Protein 7MKR (pdb70)

Nearest PDB structures (foldseek):
  7mkr-assembly1_AAA  TM=1.004E+00  e=4.309E-50  Acidothermus cellulolyticus
  7mks-assembly1_AAA  TM=1.004E+00  e=1.336E-49  Acidothermus cellulolyticus
  3wx5-assembly2_B  TM=9.689E-01  e=1.652E-26  uncultured bacterium
  1h0b-assembly2_B  TM=9.583E-01  e=7.075E-26  Rhodothermus marinus
  3b7m-assembly1_A  TM=9.266E-01  e=1.298E-24  Rhodothermus marinus

Secondary structure (P-SEA, 3-state):
cbbbbbcccccbbbbbbcccccbbbbccccccccbbbbbbccccccccccbbbbbcccccccccccccccccccccccccccccccccccccccccccccccccbbbbbbbbbbbbccccccccccccbbbbbbccccccccccccccccccccccbbbbbbbbccccbbbbbbbccccccccccccaaaaaaaaaaaccccccccccbbbbbbbcccccccccccbbbbbbbbbbbbcc

Solvent-accessible surface area: 9868 Å² total; per-residue (Å²): 122,88,56,87,25,41,33,71,7,69,142,108,63,9,47,21,53,2,56,60,18,29,8,48,0,0,0,16,1,114,69,22,80,44,103,0,9,0,42,2,45,34,66,75,3,28,4,56,0,40,57,5,127,7,107,45,57,45,58,69,56,10,17,0,8,0,0,1,0,1,1,30,20,100,45,50,42,7,99,104,109,31,32,15,63,18,50,13,64,114,7,45,45,0,51,1,30,2,35,9,61,39,48,109,72,18,0,4,0,0,0,0,10,0,13,0,4,66,69,58,102,40,125,19,66,3,73,13,2,16,0,7,0,5,0,48,38,90,36,67,13,113,10,88,38,71,76,79,17,102,44,34,108,10,28,70,61,57,0,25,0,36,40,18,116,55,129,59,32,88,9,0,0,0,25,18,59,118,36,40,69,56,11,76,105,2,58,0,89,31,0,3,65,25,0,31,93,79,47,5,13,91,51,57,10,60,0,6,0,0,0,0,0,0,25,0,14,59,16,2,97,25,0,2,3,76,60,15,55,5,58,12,57,70,79,113,115,153,175,193

Foldseek 3Di:
DKDKDFPFDQPDKDWAAACQQQKIWIFFQNAGRFTWMKIADRDFRKIFRADDFAADDQDDAFRGWTKMKAFDDLRPHGDPQRQDFDQLVQWPFKWKKWAKWDDPDAWKFWKKWWAWALDRDHNHDHQEETEIETLATDDPHDDPAAFDAAQDDWQHFTFTWGWHDDPRYIYIYTYGVPHDRIDGGRTVSRVQVVCVVVVRGDSRITTGMMMTGMRGRGGRRGIIIDHMDMHTDGDDDDDD

Radius of gyration: 16.73 Å; Cα contacts (8 Å, |Δi|>4): 758; chains: 1; bounding box: 52×41×33 Å

B-factor: mean 14.88, std 14.04, range [3.06, 96.76]

Structure (mmCIF, N/CA/C/O backbone):
data_7MKR
#
_entry.id   7MKR
#
_cell.length_a   66.182
_cell.length_b   66.182
_cell.length_c   127.893
_cell.angle_alpha   90.000
_cell.angle_beta   90.000
_cell.angle_gamma   120.000
#
_symmetry.space_group_name_H-M   'P 31 2 1'
#
loop_
_entity.id
_entity.type
_entity.pdbx_description
1 polymer 'Glycoside hydrolase, family 6'
2 non-polymer 'SODIUM ION'
3 non-polymer 'ZINC ION'
4 non-polymer 'ACETATE ION'
5 non-polymer GLYCEROL
6 non-polymer 'CHLORIDE ION'
7 non-polymer 1,2-ETHANEDIOL
8 water water
#
loop_
_atom_site.group_PDB
_atom_site.id
_atom_site.type_symbol
_atom_site.label_atom_id
_atom_site.label_alt_id
_atom_site.label_comp_id
_atom_site.label_asym_id
_atom_site.label_entity_id
_atom_site.label_seq_id
_atom_site.pdbx_PDB_ins_code
_atom_site.Cartn_x
_atom_site.Cartn_y
_atom_site.Cartn_z
_atom_site.occupancy
_atom_site.B_iso_or_equiv
_atom_site.auth_seq_id
_atom_site.auth_comp_id
_atom_site.auth_asym_id
_atom_site.auth_atom_id
_atom_site.pdbx_PDB_model_num
ATOM 1 N N . THR A 1 2 ? -43.390 9.961 -8.777 0.860 45.923 2 THR AAA N 1
ATOM 2 C CA . THR A 1 2 ? -42.922 8.571 -8.631 0.860 26.480 2 THR AAA CA 1
ATOM 3 C C . THR A 1 2 ? -41.396 8.525 -8.664 0.860 17.362 2 THR AAA C 1
ATOM 4 O O . THR A 1 2 ? -40.849 7.455 -8.690 0.860 14.848 2 THR AAA O 1
ATOM 8 N N . THR A 1 3 ? -40.705 9.646 -8.699 0.970 17.213 3 THR AAA N 1
ATOM 9 C CA . THR A 1 3 ? -39.225 9.676 -8.677 0.970 13.585 3 THR AAA CA 1
ATOM 10 C C . THR A 1 3 ? -38.769 10.182 -7.308 0.970 12.814 3 THR AAA C 1
ATOM 11 O O . THR A 1 3 ? -39.273 11.192 -6.804 0.970 21.004 3 THR AAA O 1
ATOM 15 N N . VAL A 1 4 ? -37.921 9.431 -6.682 1.000 12.376 4 VAL AAA N 1
ATOM 16 C CA . VAL A 1 4 ? -37.401 9.802 -5.350 1.000 15.620 4 VAL AAA CA 1
ATOM 17 C C . VAL A 1 4 ? -35.868 9.833 -5.377 1.000 10.603 4 VAL AAA C 1
ATOM 18 O O . VAL A 1 4 ? -35.234 9.100 -6.122 1.000 9.373 4 VAL AAA O 1
ATOM 22 N N . THR A 1 5 ? -35.302 10.685 -4.526 0.990 10.590 5 THR AAA N 1
ATOM 23 C CA . THR A 1 5 ? -33.836 10.816 -4.443 0.990 9.310 5 THR AAA CA 1
ATOM 24 C C . THR A 1 5 ? -33.438 10.532 -3.015 0.990 10.662 5 THR AAA C 1
ATOM 25 O O . THR A 1 5 ? -34.050 11.086 -2.125 0.990 18.119 5 THR AAA O 1
ATOM 29 N N . ASP A 1 6 ? -32.574 9.566 -2.839 1.000 7.263 6 ASP AAA N 1
ATOM 30 C CA . ASP A 1 6 ? -32.058 9.082 -1.521 1.000 7.144 6 ASP AAA CA 1
ATOM 31 C C . ASP A 1 6 ? -30.530 9.153 -1.453 1.000 6.733 6 ASP AAA C 1
ATOM 32 O O . ASP A 1 6 ? -29.832 8.513 -2.240 1.000 5.620 6 ASP AAA O 1
ATOM 37 N N . CYS A 1 7 ? -30.038 9.951 -0.516 1.000 6.004 7 CYS AAA N 1
ATOM 38 C CA A CYS A 1 7 ? -28.606 10.208 -0.291 0.550 6.040 7 CYS AAA CA 1
ATOM 39 C CA B CYS A 1 7 ? -28.584 10.127 -0.316 0.450 6.495 7 CYS AAA CA 1
ATOM 40 C C . CYS A 1 7 ? -28.166 9.653 1.082 0.940 6.545 7 CYS AAA C 1
ATOM 41 O O . CYS A 1 7 ? -27.073 10.000 1.518 0.990 7.147 7 CYS AAA O 1
ATOM 46 N N . THR A 1 8 ? -28.967 8.801 1.693 1.000 7.115 8 THR AAA N 1
ATOM 47 C CA . THR A 1 8 ? -28.710 8.291 3.073 1.000 6.951 8 THR AAA CA 1
ATOM 48 C C . THR A 1 8 ? -27.210 7.997 3.237 1.000 7.477 8 THR AAA C 1
ATOM 49 O O . THR A 1 8 ? -26.657 7.092 2.600 1.000 8.988 8 THR AAA O 1
ATOM 53 N N . PRO A 1 9 ? -26.472 8.725 4.102 1.000 7.501 9 PRO AAA N 1
ATOM 54 C CA . PRO A 1 9 ? -25.073 8.454 4.260 1.000 7.755 9 PRO AAA CA 1
ATOM 55 C C . PRO A 1 9 ? -24.777 7.197 5.064 1.000 7.227 9 PRO AAA C 1
ATOM 56 O O . PRO A 1 9 ? -25.400 6.925 6.088 1.000 8.106 9 PRO AAA O 1
ATOM 60 N N . GLY A 1 10 ? -23.825 6.445 4.567 1.000 6.349 10 GLY AAA N 1
ATOM 61 C CA . GLY A 1 10 ? -23.159 5.347 5.307 1.000 7.853 10 GLY AAA CA 1
ATOM 62 C C . GLY A 1 10 ? -22.196 5.897 6.347 1.000 8.869 10 GLY AAA C 1
ATOM 63 O O . GLY A 1 10 ? -22.075 7.127 6.529 1.000 10.225 10 GLY AAA O 1
ATOM 64 N N . PRO A 1 11 ? -21.455 5.015 7.043 0.990 9.342 11 PRO AAA N 1
ATOM 65 C CA . PRO A 1 11 ? -21.468 3.580 6.801 0.990 9.632 11 PRO AAA CA 1
ATOM 66 C C . PRO A 1 11 ? -22.535 2.738 7.557 0.990 11.323 11 PRO AAA C 1
ATOM 67 O O . PRO A 1 11 ? -22.599 1.528 7.314 0.990 16.708 11 PRO AAA O 1
ATOM 71 N N . ASN A 1 12 ? -23.358 3.366 8.394 0.840 9.633 12 ASN AAA N 1
ATOM 72 C CA . ASN A 1 12 ? -24.218 2.641 9.335 0.840 14.195 12 ASN AAA CA 1
ATOM 73 C C . ASN A 1 12 ? -25.715 2.736 9.025 0.840 17.904 12 ASN AAA C 1
ATOM 74 O O . ASN A 1 12 ? -26.517 2.274 9.870 0.840 23.334 12 ASN AAA O 1
ATOM 79 N N . GLN A 1 13 ? -26.115 3.521 8.076 1.000 11.772 13 GLN AAA N 1
ATOM 80 C CA A GLN A 1 13 ? -27.519 3.776 7.701 0.570 11.796 13 GLN AAA CA 1
ATOM 81 C CA B GLN A 1 13 ? -27.530 3.688 7.729 0.430 11.646 13 GLN AAA CA 1
ATOM 82 C C . GLN A 1 13 ? -27.689 3.223 6.275 0.910 10.661 13 GLN AAA C 1
ATOM 83 O O . GLN A 1 13 ? -26.784 3.404 5.456 1.000 9.187 13 GLN AAA O 1
ATOM 94 N N . ASN A 1 14 ? -28.841 2.668 6.015 1.000 9.999 14 ASN AAA N 1
ATOM 95 C CA . ASN A 1 14 ? -29.244 2.148 4.693 1.000 8.499 14 ASN AAA CA 1
ATOM 96 C C . ASN A 1 14 ? -30.563 2.790 4.386 1.000 10.726 14 ASN AAA C 1
ATOM 97 O O . ASN A 1 14 ? -31.512 2.569 5.095 1.000 14.306 14 ASN AAA O 1
ATOM 102 N N . GLY A 1 15 ? -30.640 3.437 3.235 0.990 6.808 15 GLY AAA N 1
ATOM 103 C CA . GLY A 1 15 ? -31.879 4.013 2.732 0.990 6.558 15 GLY AAA CA 1
ATOM 104 C C . GLY A 1 15 ? -32.506 3.061 1.722 0.990 7.109 15 GLY AAA C 1
ATOM 105 O O . GLY A 1 15 ? -31.824 2.689 0.726 0.990 6.847 15 GLY AAA O 1
ATOM 106 N N . VAL A 1 16 ? -33.749 2.631 1.984 1.000 7.124 16 VAL AAA N 1
ATOM 107 C CA . VAL A 1 16 ? -34.362 1.533 1.210 1.000 6.116 16 VAL AAA CA 1
ATOM 108 C C . VAL A 1 16 ? -35.690 2.008 0.652 1.000 7.574 16 VAL AAA C 1
ATOM 109 O O . VAL A 1 16 ? -36.537 2.496 1.434 1.000 8.405 16 VAL AAA O 1
ATOM 113 N N . THR A 1 17 ? -35.837 1.891 -0.670 1.000 6.601 17 THR AAA N 1
ATOM 114 C CA . THR A 1 17 ? -37.016 2.410 -1.373 1.000 6.240 17 THR AAA CA 1
ATOM 115 C C . THR A 1 17 ? -37.762 1.274 -2.031 1.000 5.852 17 THR AAA C 1
ATOM 116 O O . THR A 1 17 ? -37.173 0.545 -2.816 1.000 5.843 17 THR AAA O 1
ATOM 120 N N . SER A 1 18 ? -39.029 1.078 -1.689 1.000 5.979 18 SER AAA N 1
ATOM 121 C CA A SER A 1 18 ? -39.890 0.097 -2.364 0.500 7.036 18 SER AAA CA 1
ATOM 122 C CA B SER A 1 18 ? -39.852 0.065 -2.381 0.500 6.828 18 SER AAA CA 1
ATOM 123 C C . SER A 1 18 ? -40.214 0.531 -3.796 1.000 6.489 18 SER AAA C 1
ATOM 124 O O . SER A 1 18 ? -40.565 1.716 -3.992 0.980 6.653 18 SER AAA O 1
ATOM 129 N N . VAL A 1 19 ? -40.142 -0.374 -4.732 1.000 6.124 19 VAL AAA N 1
ATOM 130 C CA . VAL A 1 19 ? -40.501 -0.063 -6.140 1.000 6.874 19 VAL AAA CA 1
ATOM 131 C C . VAL A 1 19 ? -41.378 -1.181 -6.686 1.000 6.478 19 VAL AAA C 1
ATOM 132 O O . VAL A 1 19 ? -41.399 -2.313 -6.139 1.000 6.298 19 VAL AAA O 1
ATOM 136 N N . GLN A 1 20 ? -42.166 -0.873 -7.708 1.000 6.930 20 GLN AAA N 1
ATOM 137 C CA . GLN A 1 20 ? -42.977 -1.897 -8.408 1.000 6.570 20 GLN AAA CA 1
ATOM 138 C C . GLN A 1 20 ? -43.811 -2.708 -7.403 1.000 8.130 20 GLN AAA C 1
ATOM 139 O O . GLN A 1 20 ? -43.825 -3.928 -7.459 1.000 8.240 20 GLN AAA O 1
ATOM 145 N N . GLY A 1 21 ? -44.580 -2.015 -6.553 1.000 7.464 21 GLY AAA N 1
ATOM 146 C CA . GLY A 1 21 ? -45.516 -2.658 -5.617 1.000 8.235 21 GLY AAA CA 1
ATOM 147 C C . GLY A 1 21 ? -44.799 -3.502 -4.590 1.000 7.588 21 GLY AAA C 1
ATOM 148 O O . GLY A 1 21 ? -45.383 -4.422 -4.054 1.000 10.057 21 GLY AAA O 1
ATOM 149 N N . ASP A 1 22 ? -43.544 -3.185 -4.328 1.000 6.414 22 ASP AAA N 1
ATOM 150 C CA . ASP A 1 22 ? -42.698 -3.893 -3.354 1.000 6.026 22 ASP AAA CA 1
ATOM 151 C C . ASP A 1 22 ? -42.341 -5.303 -3.856 1.000 5.948 22 ASP AAA C 1
ATOM 152 O O . ASP A 1 22 ? -41.959 -6.160 -3.008 1.000 7.234 22 ASP AAA O 1
ATOM 157 N N . GLU A 1 23 ? -42.246 -5.474 -5.181 1.000 5.873 23 GLU AAA N 1
ATOM 158 C CA . GLU A 1 23 ? -41.625 -6.665 -5.734 1.000 5.270 23 GLU AAA CA 1
ATOM 159 C C . GLU A 1 23 ? -40.102 -6.537 -5.623 1.000 5.121 23 GLU AAA C 1
ATOM 160 O O . GLU A 1 23 ? -39.387 -7.545 -5.597 1.000 6.183 23 GLU AAA O 1
ATOM 166 N N . TYR A 1 24 ? -39.627 -5.313 -5.690 1.000 5.592 24 TYR AAA N 1
ATOM 167 C CA . TYR A 1 24 ? -38.186 -5.001 -5.575 1.000 6.022 24 TYR AAA CA 1
ATOM 168 C C . TYR A 1 24 ? -37.984 -3.849 -4.591 1.000 5.039 24 TYR AAA C 1
ATOM 169 O O . TYR A 1 24 ? -38.855 -3.035 -4.387 1.000 6.113 24 TYR AAA O 1
ATOM 178 N N . ARG A 1 25 ? -36.774 -3.787 -4.023 1.000 4.981 25 ARG AAA N 1
ATOM 179 C CA . ARG A 1 25 ? -36.324 -2.650 -3.217 1.000 4.942 25 ARG AAA CA 1
ATOM 180 C C . ARG A 1 25 ? -34.968 -2.162 -3.722 1.000 4.601 25 ARG AAA C 1
ATOM 181 O O . ARG A 1 25 ? -34.145 -2.979 -4.124 1.000 4.625 25 ARG AAA O 1
ATOM 189 N N . VAL A 1 26 ? -34.785 -0.868 -3.700 1.000 4.399 26 VAL AAA N 1
ATOM 190 C CA . VAL A 1 26 ? -33.520 -0.203 -4.027 1.000 4.051 26 VAL AAA CA 1
ATOM 191 C C . VAL A 1 26 ? -32.902 0.357 -2.748 1.000 4.064 26 VAL AAA C 1
ATOM 192 O O . VAL A 1 26 ? -33.578 1.101 -2.046 1.000 5.518 26 VAL AAA O 1
ATOM 196 N N . GLN A 1 27 ? -31.661 0.008 -2.545 0.990 5.237 27 GLN AAA N 1
ATOM 197 C CA . GLN A 1 27 ? -30.943 0.395 -1.326 0.990 5.389 27 GLN AAA CA 1
ATOM 198 C C . GLN A 1 27 ? -29.682 1.193 -1.640 0.990 4.732 27 GLN AAA C 1
ATOM 199 O O . GLN A 1 27 ? -28.905 0.849 -2.536 0.990 5.145 27 GLN AAA O 1
ATOM 205 N N . THR A 1 28 ? -29.437 2.219 -0.834 1.000 4.693 28 THR AAA N 1
ATOM 206 C CA . THR A 1 28 ? -28.211 3.023 -0.956 1.000 4.982 28 THR AAA CA 1
ATOM 207 C C . THR A 1 28 ? -27.010 2.155 -0.548 1.000 4.576 28 THR AAA C 1
ATOM 208 O O . THR A 1 28 ? -25.959 2.209 -1.210 1.000 4.182 28 THR AAA O 1
ATOM 212 N N . ASN A 1 29 ? -27.138 1.460 0.584 1.000 4.787 29 ASN AAA N 1
ATOM 213 C CA . ASN A 1 29 ? -26.184 0.434 1.014 1.000 5.152 29 ASN AAA CA 1
ATOM 214 C C . ASN A 1 29 ? -24.761 0.947 0.917 1.000 5.657 29 ASN AAA C 1
ATOM 215 O O . ASN A 1 29 ? -23.897 0.210 0.470 1.000 5.603 29 ASN AAA O 1
ATOM 220 N N . GLU A 1 30 ? -24.540 2.136 1.439 0.990 5.915 30 GLU AAA N 1
ATOM 221 C CA . GLU A 1 30 ? -23.196 2.738 1.428 0.990 5.879 30 GLU AAA CA 1
ATOM 222 C C . GLU A 1 30 ? -22.433 2.174 2.627 0.990 6.309 30 GLU AAA C 1
ATOM 223 O O . GLU A 1 30 ? -22.176 2.915 3.599 0.990 8.426 30 GLU AAA O 1
ATOM 229 N N . TRP A 1 31 ? -22.054 0.929 2.561 1.000 6.881 31 TRP AAA N 1
ATOM 230 C CA . TRP A 1 31 ? -21.744 0.191 3.824 1.000 7.618 31 TRP AAA CA 1
ATOM 231 C C . TRP A 1 31 ? -20.313 0.485 4.312 1.000 6.880 31 TRP AAA C 1
ATOM 232 O O . TRP A 1 31 ? -19.990 0.075 5.442 1.000 9.857 31 TRP AAA O 1
ATOM 243 N N . ASN A 1 32 ? -19.488 1.156 3.501 1.000 5.394 32 ASN AAA N 1
ATOM 244 C CA . ASN A 1 32 ? -18.076 1.342 3.845 1.000 5.932 32 ASN AAA CA 1
ATOM 245 C C . ASN A 1 32 ? -17.644 2.746 3.544 1.000 6.419 32 ASN AAA C 1
ATOM 246 O O . ASN A 1 32 ? -16.443 2.954 3.302 1.000 7.833 32 ASN AAA O 1
ATOM 251 N N . SER A 1 33 ? -18.534 3.713 3.647 1.000 6.853 33 SER AAA N 1
ATOM 252 C CA . SER A 1 33 ? -18.141 5.112 3.409 1.000 7.918 33 SER AAA CA 1
ATOM 253 C C . SER A 1 33 ? -19.204 6.076 3.927 1.000 6.527 33 SER AAA C 1
ATOM 254 O O . SER A 1 33 ? -20.367 5.683 3.960 1.000 7.191 33 SER AAA O 1
ATOM 257 N N . SER A 1 34 ? -18.805 7.325 4.226 1.000 6.348 34 SER AAA N 1
ATOM 258 C CA . SER A 1 34 ? -19.758 8.423 4.476 1.000 7.030 34 SER AAA CA 1
ATOM 259 C C . SER A 1 34 ? -19.678 9.438 3.348 1.000 6.125 34 SER AAA C 1
ATOM 260 O O . SER A 1 34 ? -20.275 10.513 3.480 1.000 7.249 34 SER AAA O 1
ATOM 263 N N . ALA A 1 35 ? -18.940 9.159 2.278 1.000 5.840 35 ALA AAA N 1
ATOM 264 C CA . ALA A 1 35 ? -18.837 10.125 1.151 1.000 5.795 3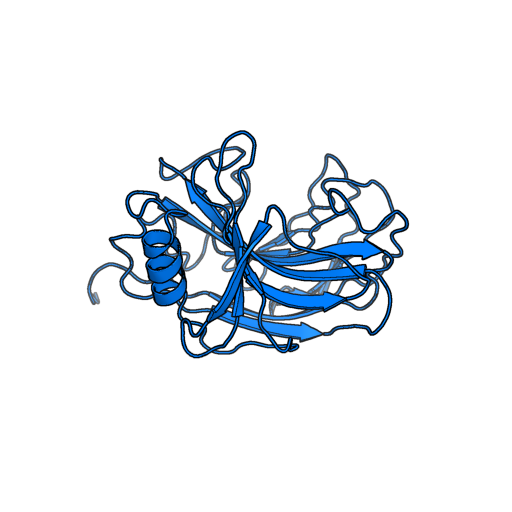5 ALA AAA CA 1
ATOM 265 C C . ALA A 1 35 ? -20.188 10.274 0.450 1.000 5.185 35 ALA AAA C 1
ATOM 266 O O . ALA A 1 35 ? -21.009 9.386 0.520 1.000 7.518 35 ALA AAA O 1
ATOM 268 N N . GLN A 1 36 ? -20.440 11.426 -0.142 1.000 5.316 36 GLN AAA N 1
ATOM 269 C CA . GLN A 1 36 ? -21.752 11.693 -0.712 1.000 5.558 36 GLN AAA CA 1
ATOM 270 C C . GLN A 1 36 ? -22.035 10.675 -1.834 1.000 6.299 36 GLN AAA C 1
ATOM 271 O O . GLN A 1 36 ? -21.230 10.445 -2.747 1.000 7.520 36 GLN AAA O 1
ATOM 277 N N . GLN A 1 37 ? -23.204 10.084 -1.709 1.000 5.317 37 GLN AAA N 1
ATOM 278 C CA . GLN A 1 37 ? -23.800 9.184 -2.676 1.000 5.324 37 GLN AAA CA 1
ATOM 279 C C . GLN A 1 37 ? -25.286 9.414 -2.716 1.000 5.596 37 GLN AAA C 1
ATOM 280 O O . GLN A 1 37 ? -25.967 9.285 -1.691 1.000 6.674 37 GLN AAA O 1
ATOM 286 N N A CYS A 1 38 ? -25.812 9.767 -3.916 0.760 4.366 38 CYS AAA N 1
ATOM 287 N N B CYS A 1 38 ? -25.823 9.637 -3.915 0.240 5.488 38 CYS AAA N 1
ATOM 288 C CA A CYS A 1 38 ? -27.263 9.914 -4.070 0.760 4.409 38 CYS AAA CA 1
ATOM 289 C CA B CYS A 1 38 ? -27.238 10.012 -4.090 0.240 5.839 38 CYS AAA CA 1
ATOM 290 C C A CYS A 1 38 ? -27.761 8.996 -5.183 0.760 5.430 38 CYS AAA C 1
ATOM 291 C C B CYS A 1 38 ? -27.842 9.168 -5.216 0.240 5.475 38 CYS AAA C 1
ATOM 292 O O A CYS A 1 38 ? -27.073 8.831 -6.216 0.760 5.641 38 CYS AAA O 1
ATOM 293 O O B CYS A 1 38 ? -27.288 9.239 -6.329 0.240 6.272 38 CYS AAA O 1
ATOM 298 N N . LEU A 1 39 ? -28.866 8.361 -4.919 1.000 5.203 39 LEU AAA N 1
ATOM 299 C CA . LEU A 1 39 ? -29.595 7.573 -5.944 1.000 6.112 39 LEU AAA CA 1
ATOM 300 C C . LEU A 1 39 ? -30.858 8.332 -6.327 1.000 5.391 39 LEU AAA C 1
ATOM 301 O O . LEU A 1 39 ? -31.579 8.895 -5.447 1.000 6.987 39 LEU AAA O 1
ATOM 306 N N . THR A 1 40 ? -31.202 8.269 -7.600 1.000 5.333 40 THR AAA N 1
ATOM 307 C CA . THR A 1 40 ? -32.508 8.764 -8.083 1.000 5.621 40 THR AAA CA 1
ATOM 308 C C . THR A 1 40 ? -33.254 7.535 -8.610 1.000 5.379 40 THR AAA C 1
ATOM 309 O O . THR A 1 40 ? -32.617 6.782 -9.376 1.000 6.568 40 THR AAA O 1
ATOM 313 N N . ILE A 1 41 ? -34.458 7.310 -8.133 1.000 5.711 41 ILE AAA N 1
ATOM 314 C CA . ILE A 1 41 ? -35.157 6.007 -8.256 1.000 6.457 41 ILE AAA CA 1
ATOM 315 C C . ILE A 1 41 ? -36.548 6.293 -8.798 1.000 6.712 41 ILE AAA C 1
ATOM 316 O O . ILE A 1 41 ? -37.293 7.096 -8.238 1.000 8.305 41 ILE AAA O 1
ATOM 321 N N . ASN A 1 42 ? -36.951 5.554 -9.823 1.000 7.315 42 ASN AAA N 1
ATOM 322 C CA . ASN A 1 42 ? -38.302 5.604 -10.376 1.000 8.157 42 ASN AAA CA 1
ATOM 323 C C . ASN A 1 42 ? -39.053 4.466 -9.717 1.000 7.016 42 ASN AAA C 1
ATOM 324 O O . ASN A 1 42 ? -38.727 3.283 -9.978 1.000 7.905 42 ASN AAA O 1
ATOM 329 N N . THR A 1 43 ? -39.980 4.785 -8.832 1.000 7.528 43 THR AAA N 1
ATOM 330 C CA . THR A 1 43 ? -40.692 3.719 -8.097 1.000 8.126 43 THR AAA CA 1
ATOM 331 C C . THR A 1 43 ? -41.712 2.936 -8.941 1.000 8.224 43 THR AAA C 1
ATOM 332 O O . THR A 1 43 ? -42.149 1.866 -8.488 1.000 8.964 43 THR AAA O 1
ATOM 336 N N . ALA A 1 44 ? -42.106 3.436 -10.108 1.000 8.720 44 ALA AAA N 1
ATOM 337 C CA . ALA A 1 44 ? -43.008 2.720 -11.020 1.000 9.356 44 ALA AAA CA 1
ATOM 338 C C . ALA A 1 44 ? -42.260 1.659 -11.830 1.000 8.832 44 ALA AAA C 1
ATOM 339 O O . ALA A 1 44 ? -42.813 0.592 -12.047 1.000 11.811 44 ALA AAA O 1
ATOM 341 N N . THR A 1 45 ? -41.049 1.934 -12.276 1.000 8.489 45 THR AAA N 1
ATOM 342 C CA . THR A 1 45 ? -40.302 1.060 -13.211 1.000 10.414 45 THR AAA CA 1
ATOM 343 C C . THR A 1 45 ? -39.158 0.324 -12.508 1.000 7.167 45 THR AAA C 1
ATOM 344 O O . THR A 1 45 ? -38.620 -0.622 -13.068 1.000 9.617 45 THR AAA O 1
ATOM 348 N N . GLY A 1 46 ? -38.748 0.839 -11.356 1.000 6.464 46 GLY AAA N 1
ATOM 349 C CA . GLY A 1 46 ? -37.558 0.326 -10.689 1.000 5.557 46 GLY AAA CA 1
ATOM 350 C C . GLY A 1 46 ? -36.245 0.811 -11.253 1.000 5.539 46 GLY AAA C 1
ATOM 351 O O . GLY A 1 46 ? -35.198 0.495 -10.685 1.000 5.384 46 GLY AAA O 1
ATOM 352 N N . ALA A 1 47 ? -36.261 1.627 -12.299 1.000 6.128 47 ALA AAA N 1
ATOM 353 C CA . ALA A 1 47 ? -35.007 2.158 -12.827 1.000 5.940 47 ALA AAA CA 1
ATOM 354 C C . ALA A 1 47 ? -34.356 3.075 -11.791 1.000 6.545 47 ALA AAA C 1
ATOM 355 O O . ALA A 1 47 ? -35.096 3.786 -11.085 1.000 6.019 47 ALA AAA O 1
ATOM 357 N N . TRP A 1 48 ? -33.057 3.114 -11.752 1.000 5.143 48 TRP AAA N 1
ATOM 358 C CA . TRP A 1 48 ? -32.362 4.008 -10.799 1.000 4.878 48 TRP AAA CA 1
ATOM 359 C C . TRP A 1 48 ? -31.019 4.402 -11.345 1.000 5.143 48 TRP AAA C 1
ATOM 360 O O . TRP A 1 48 ? -30.440 3.692 -12.163 1.000 6.049 48 TRP AAA O 1
ATOM 371 N N . THR A 1 49 ? -30.498 5.460 -10.785 1.000 4.781 49 THR AAA N 1
ATOM 372 C CA A THR A 1 49 ? -29.203 6.030 -11.181 0.540 5.480 49 THR AAA CA 1
ATOM 373 C CA B THR A 1 49 ? -29.162 5.921 -11.151 0.460 5.425 49 THR AAA CA 1
ATOM 374 C C . THR A 1 49 ? -28.437 6.476 -9.943 1.000 5.247 49 THR AAA C 1
ATOM 375 O O . THR A 1 49 ? -29.099 7.052 -9.028 1.000 6.284 49 THR AAA O 1
ATOM 382 N N . VAL A 1 50 ? -27.104 6.337 -10.008 1.000 5.500 50 VAL AAA N 1
ATOM 383 C CA . VAL A 1 50 ? -26.219 7.023 -9.029 1.000 6.309 50 VAL AAA CA 1
ATOM 384 C C . VAL A 1 50 ? -26.037 8.466 -9.532 1.000 6.130 50 VAL AAA C 1
ATOM 385 O O . VAL A 1 50 ? -25.190 8.733 -10.389 1.000 8.751 50 VAL AAA O 1
ATOM 389 N N . SER A 1 51 ? -26.872 9.362 -9.056 1.000 5.989 51 SER AAA N 1
ATOM 390 C CA . SER A 1 51 ? -26.978 10.708 -9.628 1.000 7.730 51 SER AAA CA 1
ATOM 391 C C . SER A 1 51 ? -25.868 11.596 -9.089 1.000 6.981 51 SER AAA C 1
ATOM 392 O O . SER A 1 51 ? -25.469 12.526 -9.773 1.000 8.358 51 SER AAA O 1
ATOM 395 N N . THR A 1 52 ? -25.324 11.253 -7.924 1.000 6.478 52 THR AAA N 1
ATOM 396 C CA . THR A 1 52 ? -24.182 12.008 -7.347 1.000 7.002 52 THR AAA CA 1
ATOM 397 C C . THR A 1 52 ? -23.297 11.017 -6.600 1.000 6.549 52 THR AAA C 1
ATOM 398 O O . THR A 1 52 ? -23.800 10.252 -5.785 1.000 8.866 52 THR AAA O 1
ATOM 402 N N . ALA A 1 53 ? -22.038 10.991 -6.967 1.000 6.824 53 ALA AAA N 1
ATOM 403 C CA . ALA A 1 53 ? -20.959 10.171 -6.336 1.000 6.985 53 ALA AAA CA 1
ATOM 404 C C . ALA A 1 53 ? -19.624 10.548 -6.945 1.000 7.523 53 ALA AAA C 1
ATOM 405 O O . ALA A 1 53 ? -19.531 10.864 -8.138 1.000 11.711 53 ALA AAA O 1
ATOM 407 N N . ASN A 1 54 ? -18.612 10.565 -6.092 1.000 6.719 54 ASN AAA N 1
ATOM 408 C CA . ASN A 1 54 ? -17.221 10.682 -6.584 1.000 6.866 54 ASN AAA CA 1
ATOM 409 C C . ASN A 1 54 ? -16.302 10.063 -5.545 1.000 6.388 54 ASN AAA C 1
ATOM 410 O O . ASN A 1 54 ? -15.549 10.760 -4.859 1.000 7.374 54 ASN AAA O 1
ATOM 415 N N . PHE A 1 55 ? -16.369 8.772 -5.413 1.000 7.888 55 PHE AAA N 1
ATOM 416 C CA . PHE A 1 55 ? -15.547 8.050 -4.412 1.000 7.997 55 PHE AAA CA 1
ATOM 417 C C . PHE A 1 55 ? -14.076 8.200 -4.763 1.000 10.226 55 PHE AAA C 1
ATOM 418 O O . PHE A 1 55 ? -13.677 8.178 -5.961 1.000 8.917 55 PHE AAA O 1
ATOM 426 N N . SER A 1 56 ? -13.273 8.272 -3.710 0.980 9.657 56 SER AAA N 1
ATOM 427 C CA . SER A 1 56 ? -11.817 8.222 -3.894 0.980 13.346 56 SER AAA CA 1
ATOM 428 C C . SER A 1 56 ? -11.234 7.158 -2.998 0.980 15.833 56 SER AAA C 1
ATOM 429 O O . SER A 1 56 ? -11.772 6.834 -1.912 0.980 22.666 56 SER AAA O 1
ATOM 432 N N . GLY A 1 57 ? -10.142 6.608 -3.430 1.000 18.803 57 GLY AAA N 1
ATOM 433 C CA . GLY A 1 57 ? -9.459 5.606 -2.604 1.000 17.285 57 GLY AAA CA 1
ATOM 434 C C . GLY A 1 57 ? -8.782 4.634 -3.510 1.000 17.745 57 GLY AAA C 1
ATOM 435 O O . GLY A 1 57 ? -8.763 4.885 -4.723 1.000 22.280 57 GLY AAA O 1
ATOM 436 N N . GLY A 1 58 ? -8.208 3.595 -2.957 1.000 16.133 58 GLY AAA N 1
ATOM 437 C CA . GLY A 1 58 ? -7.512 2.629 -3.788 1.000 17.890 58 GLY AAA CA 1
ATOM 438 C C . GLY A 1 58 ? -8.481 1.659 -4.400 1.000 17.326 58 GLY AAA C 1
ATOM 439 O O . GLY A 1 58 ? -9.680 1.711 -4.083 1.000 19.946 58 GLY AAA O 1
ATOM 440 N N . THR A 1 59 ? -7.967 0.808 -5.280 0.980 15.442 59 THR AAA N 1
ATOM 441 C CA . THR A 1 59 ? -8.812 -0.127 -6.065 0.980 17.101 59 THR AAA CA 1
ATOM 442 C C . THR A 1 59 ? -8.719 -1.506 -5.459 0.980 17.766 59 THR AAA C 1
ATOM 443 O O . THR A 1 59 ? -9.378 -2.420 -6.016 0.980 19.221 59 THR AAA O 1
ATOM 447 N N . GLY A 1 60 ? -7.935 -1.647 -4.387 1.000 21.520 60 GLY AAA N 1
ATOM 448 C CA . GLY A 1 60 ? -7.831 -2.920 -3.668 1.000 23.132 60 GLY AAA CA 1
ATOM 449 C C . GLY A 1 60 ? -8.763 -2.939 -2.462 1.000 23.117 60 GLY AAA C 1
ATOM 450 O O . GLY A 1 60 ? -9.370 -1.885 -2.095 1.000 24.009 60 GLY AAA O 1
ATOM 451 N N . GLY A 1 61 ? -8.881 -4.104 -1.833 1.000 19.262 61 GLY AAA N 1
ATOM 452 C CA . GLY A 1 61 ? -9.615 -4.206 -0.581 1.000 16.497 61 GLY AAA CA 1
ATOM 453 C C . GLY A 1 61 ? -11.087 -4.003 -0.849 1.000 15.074 61 GLY AAA C 1
ATOM 454 O O . GLY A 1 61 ? -11.570 -4.169 -1.987 1.000 12.521 61 GLY AAA O 1
ATOM 455 N N . ALA A 1 62 ? -11.805 -3.649 0.174 1.000 13.915 62 ALA AAA N 1
ATOM 456 C CA . ALA A 1 62 ? -13.264 -3.526 0.067 1.000 10.804 62 ALA AAA CA 1
ATOM 457 C C . ALA A 1 62 ? -13.625 -2.273 -0.706 1.000 8.328 62 ALA AAA C 1
ATOM 458 O O . ALA A 1 62 ? -12.951 -1.244 -0.654 1.000 9.312 62 ALA AAA O 1
ATOM 460 N N . PRO A 1 63 ? -14.756 -2.334 -1.412 1.000 7.170 63 PRO AAA N 1
ATOM 461 C CA . PRO A 1 63 ? -15.292 -1.133 -2.046 1.000 7.131 63 PRO AAA CA 1
ATOM 462 C C . PRO A 1 63 ? -15.888 -0.222 -0.975 1.000 6.982 63 PRO AAA C 1
ATOM 463 O O . PRO A 1 63 ? -16.024 -0.589 0.223 1.000 8.663 63 PRO AAA O 1
ATOM 467 N N . ALA A 1 64 ? -16.265 0.972 -1.404 1.000 6.483 64 ALA AAA N 1
ATOM 468 C CA . ALA A 1 64 ? -16.871 1.966 -0.502 1.000 7.338 64 ALA AAA CA 1
ATOM 469 C C . ALA A 1 64 ? -18.339 1.664 -0.253 1.000 5.658 64 ALA AAA C 1
ATOM 470 O O . ALA A 1 64 ? -18.888 2.124 0.800 1.000 5.550 64 ALA AAA O 1
ATOM 472 N N . THR A 1 65 ? -19.007 1.004 -1.214 1.000 5.442 65 THR AAA N 1
ATOM 473 C CA . THR A 1 65 ? -20.477 1.073 -1.276 1.000 5.181 65 THR AAA CA 1
ATOM 474 C C . THR A 1 65 ? -20.964 -0.010 -2.226 1.000 4.912 65 THR AAA C 1
ATOM 475 O O . THR A 1 65 ? -20.162 -0.481 -3.074 1.000 5.084 65 THR AAA O 1
ATOM 479 N N . TYR A 1 66 ? -22.238 -0.377 -2.094 1.000 4.069 66 TYR AAA N 1
ATOM 480 C CA . TYR A 1 66 ? -22.905 -1.283 -3.044 1.000 3.411 66 TYR AAA CA 1
ATOM 481 C C . TYR A 1 66 ? -24.379 -0.897 -3.180 1.000 4.212 66 TYR AAA C 1
ATOM 482 O O . TYR A 1 66 ? -25.283 -1.612 -2.717 1.000 4.738 66 TYR AAA O 1
ATOM 491 N N . PRO A 1 67 ? -24.651 0.221 -3.844 1.000 3.923 67 PRO AAA N 1
ATOM 492 C CA . PRO A 1 67 ? -26.044 0.591 -4.138 1.000 4.237 67 PRO AAA CA 1
ATOM 493 C C . PRO A 1 67 ? -26.590 -0.491 -5.078 1.000 3.762 67 PRO AAA C 1
ATOM 494 O O . PRO A 1 67 ? -25.849 -0.982 -5.953 1.000 4.745 67 PRO AAA O 1
ATOM 498 N N . SER A 1 68 ? -27.858 -0.899 -4.854 0.990 4.528 68 SER AAA N 1
ATOM 499 C CA . SER A 1 68 ? -28.351 -2.138 -5.494 0.990 4.221 68 SER AAA CA 1
ATOM 500 C C . SER A 1 68 ? -29.845 -2.247 -5.413 0.990 4.187 68 SER AAA C 1
ATOM 501 O O . SER A 1 68 ? -30.486 -1.555 -4.582 0.990 4.852 68 SER AAA O 1
ATOM 504 N N . ILE A 1 69 ? -30.411 -3.011 -6.343 1.000 3.548 69 ILE AAA N 1
ATOM 505 C CA . ILE A 1 69 ? -31.814 -3.395 -6.331 1.000 3.857 69 ILE AAA CA 1
ATOM 506 C C . ILE A 1 69 ? -31.867 -4.871 -6.005 1.000 3.456 69 ILE AAA C 1
ATOM 507 O O . ILE A 1 69 ? -30.981 -5.624 -6.409 1.000 3.315 69 ILE AAA O 1
ATOM 512 N N . TYR A 1 70 ? -32.918 -5.302 -5.321 1.000 3.499 70 TYR AAA N 1
ATOM 513 C CA . TYR A 1 70 ? -33.042 -6.709 -4.970 1.000 4.225 70 TYR AAA CA 1
ATOM 514 C C . TYR A 1 70 ? -34.467 -7.177 -4.869 1.000 4.125 70 TYR AAA C 1
ATOM 515 O O . TYR A 1 70 ? -35.367 -6.388 -4.683 1.000 4.722 70 TYR AAA O 1
ATOM 524 N N . LYS A 1 71 ? -34.599 -8.504 -4.961 1.000 4.866 71 LYS AAA N 1
ATOM 525 C CA . LYS A 1 71 ? -35.772 -9.269 -4.611 1.000 4.938 71 LYS AAA CA 1
ATOM 526 C C . LYS A 1 71 ? -35.339 -10.232 -3.510 1.000 4.961 71 LYS AAA C 1
ATOM 527 O O . LYS A 1 71 ? -34.309 -10.902 -3.650 1.000 5.681 71 LYS AAA O 1
ATOM 533 N N . GLY A 1 72 ? -36.122 -10.337 -2.458 1.000 3.914 72 GLY AAA N 1
ATOM 534 C CA . GLY A 1 72 ? -35.851 -11.211 -1.313 1.000 3.539 72 GLY AAA CA 1
ATOM 535 C C . GLY A 1 72 ? -35.400 -10.350 -0.111 1.000 4.112 72 GLY AAA C 1
ATOM 536 O O . GLY A 1 72 ? -35.937 -9.264 0.113 1.000 4.464 72 GLY AAA O 1
ATOM 537 N N . CYS A 1 73 ? -34.604 -10.948 0.748 0.950 4.556 73 CYS AAA N 1
ATOM 538 C CA A CYS A 1 73 ? -34.186 -10.351 2.052 0.760 5.578 73 CYS AAA CA 1
ATOM 539 C CA B CYS A 1 73 ? -34.195 -10.352 2.026 0.240 5.589 73 CYS AAA CA 1
ATOM 540 C C . CYS A 1 73 ? -32.702 -10.003 2.082 0.950 5.317 73 CYS AAA C 1
ATOM 541 O O . CYS A 1 73 ? -31.879 -10.891 1.871 0.970 6.168 73 CYS AAA O 1
ATOM 546 N N . HIS A 1 74 ? -32.406 -8.752 2.406 1.000 5.046 74 HIS AAA N 1
ATOM 547 C CA . HIS A 1 74 ? -31.070 -8.204 2.698 1.000 4.789 74 HIS AAA CA 1
ATOM 548 C C . HIS A 1 74 ? -31.031 -7.848 4.202 1.000 5.265 74 HIS AAA C 1
ATOM 549 O O . HIS A 1 74 ? -31.645 -6.861 4.565 1.000 5.858 74 HIS AAA O 1
ATOM 556 N N . TRP A 1 75 ? -30.323 -8.638 5.022 0.970 6.748 75 TRP AAA N 1
ATOM 557 C CA . TRP A 1 75 ? -30.132 -8.319 6.454 0.970 7.452 75 TRP AAA CA 1
ATOM 558 C C . TRP A 1 75 ? -31.503 -8.066 7.089 0.970 6.711 75 TRP AAA C 1
ATOM 559 O O . TRP A 1 75 ? -31.713 -7.051 7.809 0.970 9.774 75 TRP AAA O 1
ATOM 570 N N . GLY A 1 76 ? -32.457 -8.907 6.749 1.000 7.632 76 GLY AAA N 1
ATOM 571 C CA . GLY A 1 76 ? -33.810 -8.838 7.316 1.000 8.405 76 GLY AAA CA 1
ATOM 572 C C . GLY A 1 76 ? -34.744 -7.826 6.725 1.000 8.819 76 GLY AAA C 1
ATOM 573 O O . GLY A 1 76 ? -35.875 -7.734 7.230 1.000 10.823 76 GLY AAA O 1
ATOM 574 N N . ASN A 1 77 ? -34.306 -7.061 5.715 1.000 6.482 77 ASN AAA N 1
ATOM 575 C CA . ASN A 1 77 ? -35.170 -6.097 5.034 1.000 4.729 77 ASN AAA CA 1
ATOM 576 C C . ASN A 1 77 ? -35.644 -6.776 3.744 1.000 4.322 77 ASN AAA C 1
ATOM 577 O O . ASN A 1 77 ? -34.793 -7.053 2.864 1.000 4.259 77 ASN AAA O 1
ATOM 582 N N . CYS A 1 78 ? -36.902 -7.149 3.699 1.000 5.593 78 CYS AAA N 1
ATOM 583 C CA . CYS A 1 78 ? -37.420 -8.079 2.716 1.000 6.997 78 CYS AAA CA 1
ATOM 584 C C . CYS A 1 78 ? -38.457 -7.420 1.832 1.000 6.170 78 CYS AAA C 1
ATOM 585 O O . CYS A 1 78 ? -39.407 -6.758 2.344 1.000 6.476 78 CYS AAA O 1
ATOM 588 N N . THR A 1 79 ? -38.406 -7.770 0.538 1.000 5.708 79 THR AAA N 1
ATOM 589 C CA . THR A 1 79 ? -39.536 -7.488 -0.358 1.000 4.869 79 THR AAA CA 1
ATOM 590 C C . THR A 1 79 ? -40.740 -8.345 -0.004 1.000 5.008 79 THR AAA C 1
ATOM 591 O O . THR A 1 79 ? -40.577 -9.372 0.678 1.000 6.126 79 THR AAA O 1
ATOM 595 N N . THR A 1 80 ? -41.904 -7.951 -0.528 1.000 5.937 80 THR AAA N 1
ATOM 596 C CA . THR A 1 80 ? -43.158 -8.575 -0.065 1.000 6.061 80 THR AAA CA 1
ATOM 597 C C . THR A 1 80 ? -44.104 -9.016 -1.182 1.000 6.187 80 THR AAA C 1
ATOM 598 O O . THR A 1 80 ? -45.199 -9.458 -0.850 1.000 8.330 80 THR AAA O 1
ATOM 602 N N . LYS A 1 81 ? -43.757 -8.799 -2.427 1.000 5.435 81 LYS AAA N 1
ATOM 603 C CA . LYS A 1 81 ? -44.666 -9.187 -3.531 1.000 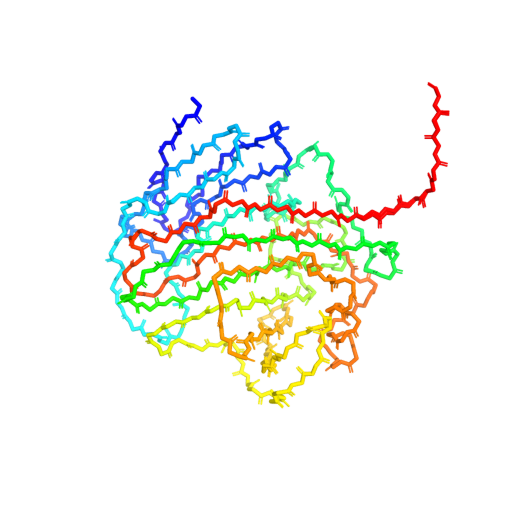5.432 81 LYS AAA CA 1
ATOM 604 C C . LYS A 1 81 ? -43.963 -10.152 -4.466 1.000 5.528 81 LYS AAA C 1
ATOM 605 O O . LYS A 1 81 ? -42.852 -9.891 -4.894 1.000 6.424 81 LYS AAA O 1
ATOM 611 N N . ASN A 1 82 ? -44.588 -11.287 -4.725 1.000 6.484 82 ASN AAA N 1
ATOM 612 C CA . ASN A 1 82 ? -44.140 -12.258 -5.740 1.000 7.785 82 ASN AAA CA 1
ATOM 613 C C . ASN A 1 82 ? -42.688 -12.637 -5.528 1.000 7.402 82 ASN AAA C 1
ATOM 614 O O . ASN A 1 82 ? -41.864 -12.484 -6.446 1.000 5.951 82 ASN AAA O 1
ATOM 619 N N . VAL A 1 83 ? -42.330 -13.098 -4.343 1.000 4.613 83 VAL AAA N 1
ATOM 620 C CA . VAL A 1 83 ? -40.911 -13.211 -3.997 1.000 5.014 83 VAL AAA CA 1
ATOM 621 C C . VAL A 1 83 ? -40.266 -14.506 -4.489 1.000 5.679 83 VAL AAA C 1
ATOM 622 O O . VAL A 1 83 ? -39.318 -14.429 -5.238 1.000 5.956 83 VAL AAA O 1
ATOM 626 N N . GLY A 1 84 ? -40.767 -15.658 -4.044 0.970 5.363 84 GLY AAA N 1
ATOM 627 C CA . GLY A 1 84 ? -40.247 -16.979 -4.390 0.970 6.216 84 GLY AAA CA 1
ATOM 628 C C . GLY A 1 84 ? -39.072 -17.405 -3.559 0.970 5.478 84 GLY AAA C 1
ATOM 629 O O . GLY A 1 84 ? -38.523 -18.469 -3.819 0.970 7.251 84 GLY AAA O 1
ATOM 630 N N . MET A 1 85 ? -38.626 -16.566 -2.627 0.980 5.173 85 MET AAA N 1
ATOM 631 C CA . MET A 1 85 ? -37.520 -16.874 -1.714 0.980 4.203 85 MET AAA CA 1
ATOM 632 C C . MET A 1 85 ? -38.042 -16.486 -0.327 0.980 4.880 85 MET AAA C 1
ATOM 633 O O . MET A 1 85 ? -38.900 -15.620 -0.206 0.980 6.405 85 MET AAA O 1
ATOM 638 N N . PRO A 1 86 ? -37.558 -17.130 0.756 1.000 5.059 86 PRO AAA N 1
ATOM 639 C CA . PRO A 1 86 ? -36.515 -18.153 0.718 1.000 5.748 86 PRO AAA CA 1
ATOM 640 C C . PRO A 1 86 ? -36.977 -19.504 0.194 1.000 5.901 86 PRO AAA C 1
ATOM 641 O O . PRO A 1 86 ? -38.133 -19.889 0.358 1.000 7.371 86 PRO AAA O 1
ATOM 645 N N . ILE A 1 87 ? -36.016 -20.201 -0.412 1.000 5.866 87 ILE AAA N 1
ATOM 646 C CA . ILE A 1 87 ? -36.249 -21.534 -0.968 1.000 6.509 87 ILE AAA CA 1
ATOM 647 C C . ILE A 1 87 ? -34.943 -22.297 -0.925 1.000 5.931 87 ILE AAA C 1
ATOM 648 O O . ILE A 1 87 ? -33.887 -21.754 -1.258 1.000 6.357 87 ILE AAA O 1
ATOM 653 N N A GLN A 1 88 ? -35.008 -23.578 -0.620 0.660 6.972 88 GLN AAA N 1
ATOM 654 N N B GLN A 1 88 ? -35.008 -23.568 -0.576 0.340 6.954 88 GLN AAA N 1
ATOM 655 C CA A GLN A 1 88 ? -33.827 -24.445 -0.633 0.660 7.758 88 GLN AAA CA 1
ATOM 656 C CA B GLN A 1 88 ? -33.831 -24.443 -0.642 0.340 7.653 88 GLN AAA CA 1
ATOM 657 C C A GLN A 1 88 ? -33.373 -24.566 -2.095 0.660 8.284 88 GLN AAA C 1
ATOM 658 C C B GLN A 1 88 ? -33.381 -24.520 -2.094 0.340 8.003 88 GLN AAA C 1
ATOM 659 O O A GLN A 1 88 ? -34.192 -24.873 -2.996 0.660 9.271 88 GLN AAA O 1
ATOM 660 O O B GLN A 1 88 ? -34.234 -24.706 -2.989 0.340 9.328 88 GLN AAA O 1
ATOM 671 N N . ILE A 1 89 ? -32.088 -24.419 -2.336 1.000 7.508 89 ILE AAA N 1
ATOM 672 C CA A ILE A 1 89 ? -31.520 -24.413 -3.727 0.610 8.804 89 ILE AAA CA 1
ATOM 673 C CA B ILE A 1 89 ? -31.658 -24.355 -3.761 0.390 9.014 89 ILE AAA CA 1
ATOM 674 C C . ILE A 1 89 ? -31.984 -25.669 -4.476 0.970 9.616 89 ILE AAA C 1
ATOM 675 O O . ILE A 1 89 ? -32.401 -25.587 -5.625 1.000 10.789 89 ILE AAA O 1
ATOM 684 N N . SER A 1 90 ? -31.896 -26.817 -3.819 1.000 11.000 90 SER AAA N 1
ATOM 685 C CA . SER A 1 90 ? -32.201 -28.106 -4.444 1.000 13.874 90 SER AAA CA 1
ATOM 686 C C . SER A 1 90 ? -33.688 -28.161 -4.853 1.000 14.220 90 SER AAA C 1
ATOM 687 O O . SER A 1 90 ? -34.043 -29.085 -5.540 1.000 20.652 90 SER AAA O 1
ATOM 690 N N . GLN A 1 91 ? -34.571 -27.309 -4.340 0.940 10.662 91 GLN AAA N 1
ATOM 691 C CA . GLN A 1 91 ? -36.022 -27.382 -4.595 0.940 12.880 91 GLN AAA CA 1
ATOM 692 C C . GLN A 1 91 ? -36.436 -26.366 -5.649 0.940 10.771 91 GLN AAA C 1
ATOM 693 O O . GLN A 1 91 ? -37.648 -26.257 -5.905 0.940 13.175 91 GLN AAA O 1
ATOM 699 N N . ILE A 1 92 ? -35.497 -25.576 -6.147 1.000 11.683 92 ILE AAA N 1
ATOM 700 C CA . ILE A 1 92 ? -35.831 -24.536 -7.154 1.000 12.112 92 ILE AAA CA 1
ATOM 701 C C . ILE A 1 92 ? -36.315 -25.229 -8.436 1.000 13.970 92 ILE AAA C 1
ATOM 702 O O . ILE A 1 92 ? -35.585 -26.132 -8.974 1.000 18.784 92 ILE AAA O 1
ATOM 707 N N . GLY A 1 93 ? -37.444 -24.773 -8.960 0.930 17.690 93 GLY AAA N 1
ATOM 708 C CA . GLY A 1 93 ? -37.990 -25.245 -10.254 0.930 20.958 93 GLY AAA CA 1
ATOM 709 C C . GLY A 1 93 ? -37.287 -24.538 -11.404 0.930 17.026 93 GLY AAA C 1
ATOM 710 O O . GLY A 1 93 ? -36.613 -25.180 -12.256 0.930 16.640 93 GLY AAA O 1
ATOM 711 N N . SER A 1 94 ? -37.326 -23.209 -11.345 1.000 14.069 94 SER AAA N 1
ATOM 712 C CA . SER A 1 94 ? -36.545 -22.361 -12.250 1.000 13.849 94 SER AAA CA 1
ATOM 713 C C . SER A 1 94 ? -36.100 -21.119 -11.501 1.000 11.016 94 SER AAA C 1
ATOM 714 O O . SER A 1 94 ? -36.812 -20.703 -10.571 1.000 12.861 94 SER AAA O 1
ATOM 717 N N . ALA A 1 95 ? -35.043 -20.506 -11.985 1.000 9.730 95 ALA AAA N 1
ATOM 718 C CA . ALA A 1 95 ? -34.557 -19.232 -11.442 1.000 8.691 95 ALA AAA CA 1
ATOM 719 C C . ALA A 1 95 ? -33.908 -18.492 -12.608 1.000 8.816 95 ALA AAA C 1
ATOM 720 O O . ALA A 1 95 ? -32.850 -18.916 -13.106 1.000 10.079 95 ALA AAA O 1
ATOM 722 N N . VAL A 1 96 ? -34.489 -17.367 -12.966 1.000 8.799 96 VAL AAA N 1
ATOM 723 C CA A VAL A 1 96 ? -34.037 -16.574 -14.142 0.560 7.914 96 VAL AAA CA 1
ATOM 724 C CA B VAL A 1 96 ? -33.996 -16.583 -14.130 0.440 7.971 96 VAL AAA CA 1
ATOM 725 C C . VAL A 1 96 ? -33.977 -15.108 -13.757 0.900 6.707 96 VAL AAA C 1
ATOM 726 O O . VAL A 1 96 ? -34.798 -14.687 -12.937 0.980 8.201 96 VAL AAA O 1
ATOM 733 N N . THR A 1 97 ? -33.031 -14.379 -14.334 1.000 6.241 97 THR AAA N 1
ATOM 734 C CA . THR A 1 97 ? -32.939 -12.954 -14.095 1.000 6.811 97 THR AAA CA 1
ATOM 735 C C . THR A 1 97 ? -32.474 -12.230 -15.354 1.000 5.522 97 THR AAA C 1
ATOM 736 O O . THR A 1 97 ? -31.689 -12.789 -16.150 1.000 7.243 97 THR AAA O 1
ATOM 740 N N . SER A 1 98 ? -32.853 -10.979 -15.464 1.000 4.909 98 SER AAA N 1
ATOM 741 C CA . SER A 1 98 ? -32.363 -10.079 -16.531 1.000 5.916 98 SER AAA CA 1
ATOM 742 C C . SER A 1 98 ? -31.997 -8.748 -15.909 1.000 5.116 98 SER AAA C 1
ATOM 743 O O . SER A 1 98 ? -32.654 -8.322 -14.940 1.000 6.182 98 SER AAA O 1
ATOM 746 N N . TRP A 1 99 ? -30.988 -8.104 -16.466 1.000 4.338 99 TRP AAA N 1
ATOM 747 C CA . TRP A 1 99 ? -30.513 -6.805 -15.945 1.000 4.394 99 TRP AAA CA 1
ATOM 748 C C . TRP A 1 99 ? -29.915 -6.012 -17.101 1.000 4.304 99 TRP AAA C 1
ATOM 749 O O . TRP A 1 99 ? -28.995 -6.500 -17.805 1.000 6.246 99 TRP AAA O 1
ATOM 760 N N . SER A 1 100 ? -30.430 -4.809 -17.289 1.000 4.057 100 SER AAA N 1
ATOM 761 C CA . SER A 1 100 ? -29.883 -3.818 -18.252 1.000 4.724 100 SER AAA CA 1
ATOM 762 C C . SER A 1 100 ? -29.310 -2.639 -17.452 1.000 4.248 100 SER AAA C 1
ATOM 763 O O . SER A 1 100 ? -30.056 -2.043 -16.651 1.000 5.055 100 SER AAA O 1
ATOM 766 N N . THR A 1 101 ? -28.066 -2.277 -17.680 1.000 4.418 101 THR AAA N 1
ATOM 767 C CA . THR A 1 101 ? -27.351 -1.225 -16.956 1.000 5.689 101 THR AAA CA 1
ATOM 768 C C . THR A 1 101 ? -26.916 -0.090 -17.855 1.000 4.358 101 THR AAA C 1
ATOM 769 O O . THR A 1 101 ? -26.866 -0.250 -19.096 1.000 7.075 101 THR AAA O 1
ATOM 773 N N . THR A 1 102 ? -26.563 1.022 -17.221 1.000 4.768 102 THR AAA N 1
ATOM 774 C CA . THR A 1 102 ? -25.904 2.181 -17.792 1.000 6.100 102 THR AAA CA 1
ATOM 775 C C . THR A 1 102 ? -24.561 2.336 -17.101 1.000 5.669 102 THR AAA C 1
ATOM 776 O O . THR A 1 102 ? -24.520 2.232 -15.839 1.000 6.058 102 THR AAA O 1
ATOM 780 N N . GLN A 1 103 ? -23.487 2.435 -17.874 0.990 5.264 103 GLN AAA N 1
ATOM 781 C CA . GLN A 1 103 ? -22.140 2.489 -17.376 0.990 5.828 103 GLN AAA CA 1
ATOM 782 C C . GLN A 1 103 ? -21.450 3.750 -17.868 0.990 6.004 103 GLN AAA C 1
ATOM 783 O O . GLN A 1 103 ? -21.867 4.354 -18.867 0.990 8.296 103 GLN AAA O 1
ATOM 789 N N . VAL A 1 104 ? -20.364 4.098 -17.203 1.000 7.100 104 VAL AAA N 1
ATOM 790 C CA A VAL A 1 104 ? -19.550 5.306 -17.495 0.320 7.568 104 VAL AAA CA 1
ATOM 791 C CA B VAL A 1 104 ? -19.555 5.289 -17.507 0.680 7.366 104 VAL AAA CA 1
ATOM 792 C C . VAL A 1 104 ? -18.095 4.869 -17.569 0.910 6.338 104 VAL AAA C 1
ATOM 793 O O . VAL A 1 104 ? -17.645 4.060 -16.693 0.990 8.318 104 VAL AAA O 1
ATOM 800 N N . SER A 1 105 ? -17.376 5.411 -18.523 1.000 5.570 105 SER AAA N 1
ATOM 801 C CA . SER A 1 105 ? -15.982 4.986 -18.812 1.000 7.268 105 SER AAA CA 1
ATOM 802 C C . SER A 1 105 ? -15.019 5.781 -17.966 1.000 7.614 105 SER AAA C 1
ATOM 803 O O . SER A 1 105 ? -14.080 6.464 -18.467 1.000 10.468 105 SER AAA O 1
ATOM 806 N N . SER A 1 106 ? -15.206 5.681 -16.671 1.000 9.695 106 SER AAA N 1
ATOM 807 C CA A SER A 1 106 ? -14.390 6.413 -15.695 0.750 9.006 106 SER AAA CA 1
ATOM 808 C CA B SER A 1 106 ? -14.272 6.308 -15.715 0.250 8.626 106 SER AAA CA 1
ATOM 809 C C . SER A 1 106 ? -14.521 5.746 -14.322 0.980 7.943 106 SER AAA C 1
ATOM 810 O O . SER A 1 106 ? -15.569 5.153 -14.049 0.990 6.928 106 SER AAA O 1
ATOM 815 N N . GLY A 1 107 ? -13.523 5.866 -13.492 1.000 9.337 107 GLY AAA N 1
ATOM 816 C CA . GLY A 1 107 ? -13.604 5.342 -12.119 1.000 8.508 107 GLY AAA CA 1
ATOM 817 C C . GLY A 1 107 ? -13.267 3.885 -12.039 1.000 7.067 107 GLY AAA C 1
ATOM 818 O O . GLY A 1 107 ? -12.643 3.310 -12.959 1.000 8.506 107 GLY AAA O 1
ATOM 819 N N . ALA A 1 108 ? -13.568 3.282 -10.889 1.000 6.621 108 ALA AAA N 1
ATOM 820 C CA . ALA A 1 108 ? -13.205 1.889 -10.604 1.000 6.659 108 ALA AAA CA 1
ATOM 821 C C . ALA A 1 108 ? -14.341 1.238 -9.886 1.000 5.889 108 ALA AAA C 1
ATOM 822 O O . ALA A 1 108 ? -14.734 1.746 -8.790 1.000 5.136 108 ALA AAA O 1
ATOM 824 N N . TYR A 1 109 ? -14.969 0.286 -10.556 1.000 5.593 109 TYR AAA N 1
ATOM 825 C CA . TYR A 1 109 ? -16.186 -0.345 -10.026 1.000 5.537 109 TYR AAA CA 1
ATOM 826 C C . TYR A 1 109 ? -16.436 -1.642 -10.705 1.000 4.923 109 TYR AAA C 1
ATOM 827 O O . TYR A 1 109 ? -15.793 -1.953 -11.741 1.000 5.078 109 TYR AAA O 1
ATOM 836 N N . ASP A 1 110 ? -17.356 -2.409 -10.093 1.000 5.230 110 ASP AAA N 1
ATOM 837 C CA . ASP A 1 110 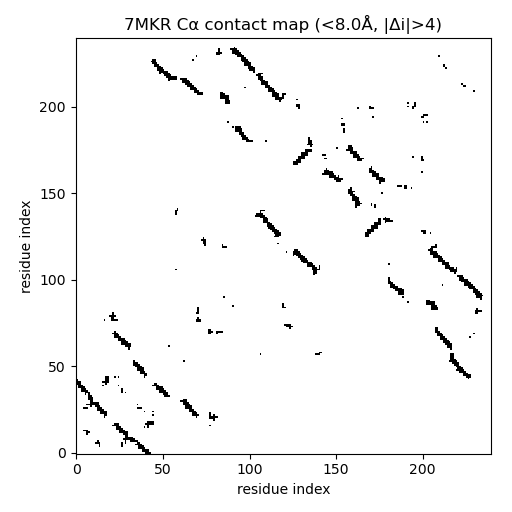? -17.936 -3.590 -10.775 1.000 5.084 110 ASP AAA CA 1
ATOM 838 C C . ASP A 1 110 ? -19.408 -3.377 -10.967 1.000 5.332 110 ASP AAA C 1
ATOM 839 O O . ASP A 1 110 ? -19.980 -2.500 -10.348 1.000 4.906 110 ASP AAA O 1
ATOM 844 N 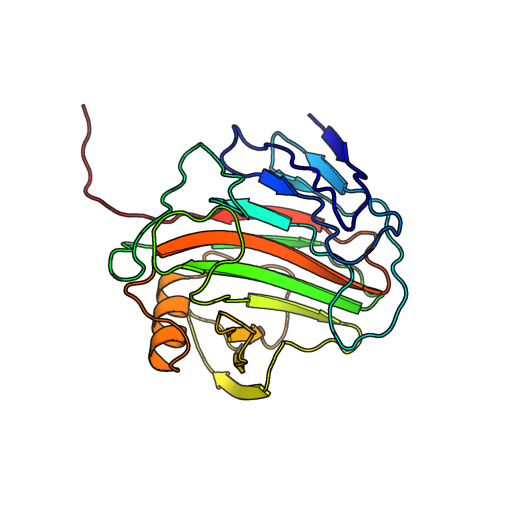N . VAL A 1 111 ? -19.940 -4.182 -11.886 1.000 4.109 111 VAL AAA N 1
ATOM 845 C CA . VAL A 1 111 ? -21.347 -4.160 -12.247 1.000 4.430 111 VAL AAA CA 1
ATOM 846 C C . VAL A 1 111 ? -21.794 -5.572 -11.979 1.000 4.164 111 VAL AAA C 1
ATOM 847 O O . VAL A 1 111 ? -21.433 -6.472 -12.729 1.000 6.098 111 VAL AAA O 1
ATOM 851 N N . ALA A 1 112 ? -22.452 -5.811 -10.851 1.000 3.852 112 ALA AAA N 1
ATOM 852 C CA . ALA A 1 112 ? -22.481 -7.186 -10.330 1.000 4.153 112 ALA AAA CA 1
ATOM 853 C C . ALA A 1 112 ? -23.775 -7.531 -9.622 1.000 4.367 112 ALA AAA C 1
ATOM 854 O O . ALA A 1 112 ? -24.282 -6.773 -8.791 1.000 3.637 112 ALA AAA O 1
ATOM 856 N N . TYR A 1 113 ? -24.208 -8.755 -9.858 1.000 3.334 113 TYR AAA N 1
ATOM 857 C CA . TYR A 1 113 ? -25.171 -9.440 -8.993 1.000 3.881 113 TYR AAA CA 1
ATOM 858 C C . TYR A 1 113 ? -24.445 -9.844 -7.696 1.000 3.122 113 TYR AAA C 1
ATOM 859 O O . TYR A 1 113 ? -23.259 -10.160 -7.716 1.000 3.205 113 TYR AAA O 1
ATOM 868 N N . ASP A 1 114 ? -25.214 -9.864 -6.619 1.000 3.056 114 ASP AAA N 1
ATOM 869 C CA . ASP A 1 114 ? -24.775 -10.382 -5.279 1.000 3.518 114 ASP AAA CA 1
ATOM 870 C C . ASP A 1 114 ? -25.919 -11.209 -4.764 1.000 3.537 114 ASP AAA C 1
ATOM 871 O O . ASP A 1 114 ? -27.047 -10.687 -4.622 1.000 4.428 114 ASP AAA O 1
ATOM 876 N N . ILE A 1 115 ? -25.701 -12.508 -4.674 1.000 4.104 115 ILE AAA N 1
ATOM 877 C CA . ILE A 1 115 ? -26.756 -13.480 -4.376 1.000 4.420 115 ILE AAA CA 1
ATOM 878 C C . ILE A 1 115 ? -26.378 -14.214 -3.104 1.000 4.281 115 ILE AAA C 1
ATOM 879 O O . ILE A 1 115 ? -25.260 -14.742 -3.021 1.000 5.527 115 ILE AAA O 1
ATOM 884 N N . TRP A 1 116 ? -27.252 -14.213 -2.130 1.000 4.495 116 TRP AAA N 1
ATOM 885 C CA . TRP A 1 116 ? -26.947 -14.806 -0.788 1.000 4.322 116 TRP AAA CA 1
ATOM 886 C C . TRP A 1 116 ? -27.705 -16.080 -0.498 1.000 4.170 116 TRP AAA C 1
ATOM 887 O O . TRP A 1 116 ? -28.914 -16.151 -0.727 1.000 4.491 116 TRP AAA O 1
ATOM 898 N N . THR A 1 117 ? -26.971 -17.016 0.089 1.000 5.271 117 THR AAA N 1
ATOM 899 C CA . THR A 1 117 ? -27.524 -18.253 0.619 1.000 5.523 117 THR AAA CA 1
ATOM 900 C C . THR A 1 117 ? -27.159 -18.412 2.103 1.000 5.762 117 THR AAA C 1
ATOM 901 O O . THR A 1 117 ? -26.197 -17.846 2.561 1.000 5.078 117 THR AAA O 1
ATOM 905 N N . ASN A 1 118 ? -27.947 -19.232 2.771 1.000 6.906 118 ASN AAA N 1
ATOM 906 C CA . ASN A 1 118 ? -27.897 -19.352 4.252 1.000 5.960 118 ASN AAA CA 1
ATOM 907 C C . ASN A 1 118 ? -28.399 -20.731 4.691 1.000 6.697 118 ASN AAA C 1
ATOM 908 O O . ASN A 1 118 ? -29.225 -21.336 4.004 1.000 7.492 118 ASN AAA O 1
ATOM 913 N N . SER A 1 119 ? -27.896 -21.239 5.804 0.990 9.281 119 SER AAA N 1
ATOM 914 C CA . SER A 1 119 ? -28.262 -22.602 6.270 0.990 10.750 119 SER AAA CA 1
ATOM 915 C C . SER A 1 119 ? -29.734 -22.667 6.672 0.990 9.477 119 SER AAA C 1
ATOM 916 O O . SER A 1 119 ? -30.351 -23.713 6.583 0.990 12.034 119 SER AAA O 1
ATOM 919 N N . THR A 1 120 ? -30.291 -21.580 7.157 1.000 8.701 120 THR AAA N 1
ATOM 920 C CA . THR A 1 120 ? -31.687 -21.455 7.631 1.000 10.476 120 THR AAA CA 1
ATOM 921 C C . THR A 1 120 ? -32.400 -20.455 6.740 1.000 8.957 120 THR AAA C 1
ATOM 922 O O . THR A 1 120 ? -31.802 -19.614 6.051 1.000 9.955 120 THR AAA O 1
ATOM 926 N N . PRO A 1 121 ? -33.722 -20.548 6.655 1.000 8.714 121 PRO AAA N 1
ATOM 927 C CA . PRO A 1 121 ? -34.457 -19.684 5.730 1.000 8.839 121 PRO AAA CA 1
ATOM 928 C C . PRO A 1 121 ? -34.506 -18.188 6.019 1.000 9.621 121 PRO AAA C 1
ATOM 929 O O . PRO A 1 121 ? -34.796 -17.421 5.093 1.000 9.805 121 PRO AAA O 1
ATOM 933 N N . THR A 1 122 ? -34.198 -17.792 7.276 1.000 9.003 122 THR AAA N 1
ATOM 934 C CA . THR A 1 122 ? -34.149 -16.378 7.614 1.000 9.366 122 THR AAA CA 1
ATOM 935 C C . THR A 1 122 ? -32.915 -16.094 8.448 1.000 10.341 122 THR AAA C 1
ATOM 936 O O . THR A 1 122 ? -32.338 -17.017 9.111 1.000 12.952 122 THR AAA O 1
ATOM 940 N N . THR A 1 123 ? -32.488 -14.835 8.335 1.000 8.984 123 THR AAA N 1
ATOM 941 C CA . THR A 1 123 ? -31.421 -14.294 9.196 1.000 11.133 123 THR AAA CA 1
ATOM 942 C C . THR A 1 123 ? -31.644 -12.794 9.290 1.000 12.397 123 THR AAA C 1
ATOM 943 O O . THR A 1 123 ? -32.137 -12.194 8.322 1.000 11.635 123 THR AAA O 1
ATOM 947 N N . THR A 1 124 ? -31.227 -12.207 10.413 0.990 12.007 124 THR AAA N 1
ATOM 948 C CA . THR A 1 124 ? -31.273 -10.754 10.616 0.990 15.042 124 THR AAA CA 1
ATOM 949 C C . THR A 1 124 ? -29.976 -10.152 10.101 0.990 13.288 124 THR AAA C 1
ATOM 950 O O . THR A 1 124 ? -29.879 -8.957 10.076 0.990 15.496 124 THR AAA O 1
ATOM 954 N N . GLY A 1 125 ? -28.987 -10.962 9.761 0.930 9.702 125 GLY AAA N 1
ATOM 955 C CA . GLY A 1 125 ? -27.654 -10.378 9.519 0.930 11.080 125 GLY AAA CA 1
ATOM 956 C C . GLY A 1 125 ? -26.917 -11.067 8.384 0.930 12.301 125 GLY AAA C 1
ATOM 957 O O . GLY A 1 125 ? -27.544 -11.350 7.323 0.930 9.771 125 GLY AAA O 1
ATOM 958 N N . GLN A 1 126 ? -25.649 -11.342 8.599 1.000 11.305 126 GLN AAA N 1
ATOM 959 C CA . GLN A 1 126 ? -24.688 -11.846 7.585 1.000 9.558 126 GLN AAA CA 1
ATOM 960 C C . GLN A 1 126 ? -25.025 -13.280 7.229 1.000 9.432 126 GLN AAA C 1
ATOM 961 O O . GLN A 1 126 ? -24.966 -14.166 8.092 1.000 8.870 126 GLN AAA O 1
ATOM 967 N N . PRO A 1 127 ? -25.402 -13.562 5.958 1.000 8.112 127 PRO AAA N 1
ATOM 968 C CA . PRO A 1 127 ? -25.627 -14.937 5.554 1.000 8.582 127 PRO AAA CA 1
ATOM 969 C C . PRO A 1 127 ? -24.406 -15.805 5.800 1.000 7.988 127 PRO AAA C 1
ATOM 970 O O . PRO A 1 127 ? -23.273 -15.316 5.665 1.000 7.826 127 PRO AAA O 1
ATOM 974 N N . ASN A 1 128 ? -24.610 -17.093 6.064 1.000 6.676 128 ASN AAA N 1
ATOM 975 C CA . ASN A 1 128 ? -23.531 -18.006 6.461 1.000 8.898 128 ASN AAA CA 1
ATOM 976 C C . ASN A 1 128 ? -23.247 -19.091 5.391 1.000 7.899 128 ASN AAA C 1
ATOM 977 O O . ASN A 1 128 ? -22.567 -20.074 5.706 1.000 9.032 128 ASN AAA O 1
ATOM 982 N N . GLY A 1 129 ? -23.887 -18.995 4.206 1.000 6.494 129 GLY AAA N 1
ATOM 983 C CA . GLY A 1 129 ? -23.713 -20.058 3.196 1.000 6.503 129 GLY AAA CA 1
ATOM 984 C C . GLY A 1 129 ? -22.718 -19.657 2.130 1.000 6.726 129 GLY AAA C 1
ATOM 985 O O . GLY A 1 129 ? -21.495 -19.694 2.349 1.000 6.143 129 GLY AAA O 1
ATOM 986 N N . THR A 1 130 ? -23.273 -19.156 1.020 1.000 7.634 130 THR AAA N 1
ATOM 987 C CA . THR A 1 130 ? -22.475 -18.692 -0.112 1.000 6.779 130 THR AAA CA 1
ATOM 988 C C . THR A 1 130 ? -22.948 -17.302 -0.529 1.000 6.733 130 THR AAA C 1
ATOM 989 O O . THR A 1 130 ? -24.164 -17.057 -0.565 1.000 7.014 130 THR AAA O 1
ATOM 993 N N . GLU A 1 131 ? -21.985 -16.483 -0.962 1.000 4.973 131 GLU AAA N 1
ATOM 994 C CA . GLU A 1 131 ? -22.206 -15.257 -1.726 1.000 4.032 131 GLU AAA CA 1
ATOM 995 C C . GLU A 1 131 ? -21.831 -15.586 -3.172 1.000 3.947 131 GLU AAA C 1
ATOM 996 O O . GLU A 1 131 ? -20.660 -15.902 -3.435 1.000 5.224 131 GLU AAA O 1
ATOM 1002 N N . ILE A 1 132 ? -22.763 -15.453 -4.073 1.000 4.049 132 ILE AAA N 1
ATOM 1003 C CA A ILE 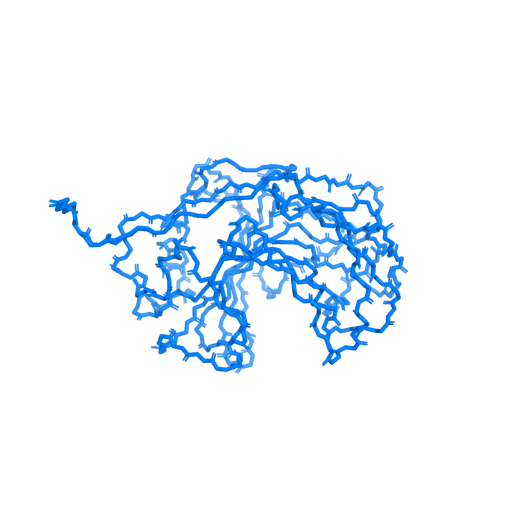A 1 132 ? -22.479 -15.658 -5.512 0.650 4.521 132 ILE AAA CA 1
ATOM 1004 C CA B ILE A 1 132 ? -22.531 -15.675 -5.526 0.350 4.316 132 ILE AAA CA 1
ATOM 1005 C C . ILE A 1 132 ? -22.523 -14.288 -6.157 0.960 3.946 132 ILE AAA C 1
ATOM 1006 O O . ILE A 1 132 ? -23.572 -13.628 -6.135 0.970 4.196 132 ILE AAA O 1
ATOM 1015 N N . MET A 1 133 ? -21.423 -13.873 -6.706 1.000 4.812 133 MET AAA N 1
ATOM 1016 C CA A MET A 1 133 ? -21.391 -12.610 -7.467 0.580 4.650 133 MET AAA CA 1
ATOM 1017 C CA B MET A 1 133 ? -21.388 -12.607 -7.463 0.420 5.007 133 MET AAA CA 1
ATOM 1018 C C . MET A 1 133 ? -21.356 -12.969 -8.951 1.000 4.506 133 MET AAA C 1
ATOM 1019 O O . MET A 1 133 ? -20.726 -13.964 -9.324 0.940 3.740 133 MET AAA O 1
ATOM 1028 N N . ILE A 1 134 ? -21.992 -12.124 -9.722 1.000 4.396 134 ILE AAA N 1
ATOM 1029 C CA . ILE A 1 134 ? -22.000 -12.264 -11.203 1.000 5.047 134 ILE AAA CA 1
ATOM 1030 C C . ILE A 1 134 ? -21.659 -10.901 -11.796 1.000 5.245 134 ILE AAA C 1
ATOM 1031 O O . ILE A 1 134 ? -22.492 -9.971 -11.777 1.000 4.884 134 ILE AAA O 1
ATOM 1036 N N . TRP A 1 135 ? -20.424 -10.768 -12.272 1.000 4.759 135 TRP AAA N 1
ATOM 1037 C CA . TRP A 1 135 ? -19.887 -9.476 -12.720 1.000 4.215 135 TRP AAA CA 1
ATOM 1038 C C . TRP A 1 135 ? -20.251 -9.378 -14.230 1.000 5.398 135 TRP AAA C 1
ATOM 1039 O O . TRP A 1 135 ? -19.571 -10.038 -15.035 1.000 6.343 135 TRP AAA O 1
ATOM 1050 N N . LEU A 1 136 ? -21.150 -8.508 -14.603 1.000 6.109 136 LEU AAA N 1
ATOM 1051 C CA . LEU A 1 136 ? -21.436 -8.186 -16.016 1.000 6.339 136 LEU AAA CA 1
ATOM 1052 C C . LEU A 1 136 ? -20.250 -7.457 -16.615 1.000 5.305 136 LEU AAA C 1
ATOM 1053 O O . LEU A 1 136 ? -19.873 -7.687 -17.797 1.000 5.114 136 LEU AAA O 1
ATOM 1058 N N . ASN A 1 137 ? -19.579 -6.609 -15.797 1.000 3.968 137 ASN AAA N 1
ATOM 1059 C CA . ASN A 1 137 ? -18.461 -5.775 -16.283 1.000 4.672 137 ASN AAA CA 1
ATOM 1060 C C . ASN A 1 137 ? -17.722 -5.215 -15.077 1.000 5.851 137 ASN AAA C 1
ATOM 1061 O O . ASN A 1 137 ? -18.304 -5.293 -13.922 1.000 6.856 137 ASN AAA O 1
ATOM 1066 N N . SER A 1 138 ? -16.576 -4.650 -15.316 1.000 5.403 138 SER AAA N 1
ATOM 1067 C CA . SER A 1 138 ? -15.831 -3.896 -14.272 1.000 5.861 138 SER AAA CA 1
ATOM 1068 C C . SER A 1 138 ? -14.839 -3.013 -14.997 1.000 7.562 138 SER AAA C 1
ATOM 1069 O O . SER A 1 138 ? -14.558 -3.265 -16.199 1.000 8.539 138 SER AAA O 1
ATOM 1072 N N . ARG A 1 139 ? -14.290 -2.084 -14.255 1.000 7.681 139 ARG AAA N 1
ATOM 1073 C CA . ARG A 1 139 ? -13.202 -1.274 -14.807 1.000 9.046 139 ARG AAA CA 1
ATOM 1074 C C . ARG A 1 139 ? -12.352 -0.736 -13.652 1.000 8.213 139 ARG AAA C 1
ATOM 1075 O O . ARG A 1 139 ? -12.777 -0.734 -12.472 1.000 8.679 139 ARG AAA O 1
ATOM 1083 N N . GLY A 1 140 ? -11.222 -0.196 -14.040 0.990 8.921 140 GLY AAA N 1
ATOM 1084 C CA . GLY A 1 140 ? -10.346 0.557 -13.134 0.990 12.473 140 GLY AAA CA 1
ATOM 1085 C C . GLY A 1 140 ? -9.468 -0.326 -12.327 0.990 10.684 140 GLY AAA C 1
ATOM 1086 O O . GLY A 1 140 ? -8.839 0.181 -11.418 0.990 16.229 140 GLY AAA O 1
ATOM 1087 N N . GLY A 1 141 ? -9.359 -1.600 -12.651 0.990 9.968 141 GLY AAA N 1
ATOM 1088 C CA . GLY A 1 141 ? -8.355 -2.474 -12.026 0.990 13.896 141 GLY AAA CA 1
ATOM 1089 C C . GLY A 1 141 ? -8.887 -3.287 -10.860 0.990 11.148 141 GLY AAA C 1
ATOM 1090 O O . GLY A 1 141 ? -8.122 -3.944 -10.188 0.990 14.828 141 GLY AAA O 1
ATOM 1091 N N . VAL A 1 142 ? -10.163 -3.209 -10.594 1.000 10.631 142 VAL AAA N 1
ATOM 1092 C CA . VAL A 1 142 ? -10.743 -3.937 -9.439 1.000 10.043 142 VAL AAA CA 1
ATOM 1093 C C . VAL A 1 142 ? -10.807 -5.429 -9.763 1.000 11.380 142 VAL AAA C 1
ATOM 1094 O O . VAL A 1 142 ? -10.869 -5.788 -10.915 1.000 12.813 142 VAL AAA O 1
ATOM 1098 N N . GLN A 1 143 ? -10.748 -6.289 -8.752 1.000 12.446 143 GLN AAA N 1
ATOM 1099 C CA . GLN A 1 143 ? -10.840 -7.724 -8.992 1.000 13.892 143 GLN AAA CA 1
ATOM 1100 C C . GLN A 1 143 ? -11.712 -8.314 -7.908 1.000 9.058 143 GLN AAA C 1
ATOM 1101 O O . GLN A 1 143 ? -11.925 -7.708 -6.834 1.000 10.006 143 GLN AAA O 1
ATOM 1107 N N . PRO A 1 144 ? -12.238 -9.506 -8.207 1.000 7.998 144 PRO AAA N 1
ATOM 1108 C CA . PRO A 1 144 ? -13.084 -10.205 -7.268 1.000 8.312 144 PRO AAA CA 1
ATOM 1109 C C . PRO A 1 144 ? -12.289 -10.683 -6.058 1.000 7.201 144 PRO AAA C 1
ATOM 1110 O O . PRO A 1 144 ? -11.051 -10.737 -6.097 1.000 9.839 144 PRO AAA O 1
ATOM 1114 N N . PHE A 1 145 ? -13.049 -11.033 -5.046 1.000 7.801 145 PHE AAA N 1
ATOM 1115 C CA . PHE A 1 145 ? -12.504 -11.646 -3.818 1.000 7.233 145 PHE AAA CA 1
ATOM 1116 C C . PHE A 1 145 ? -11.891 -12.987 -4.174 1.000 8.737 145 PHE AAA C 1
ATOM 1117 O O . PHE A 1 145 ? -12.469 -13.735 -4.928 1.000 8.902 145 PHE AAA O 1
ATOM 1125 N N . GLY A 1 146 ? -10.772 -13.319 -3.571 1.000 7.698 146 GLY AAA N 1
ATOM 1126 C CA . GLY A 1 146 ? -10.234 -14.681 -3.586 1.000 7.697 146 GLY AAA CA 1
ATOM 1127 C C . GLY A 1 146 ? -9.224 -14.846 -4.711 1.000 6.063 146 GLY AAA C 1
ATOM 1128 O O . GLY A 1 146 ? -8.445 -13.887 -5.105 1.000 8.889 146 GLY AAA O 1
ATOM 1129 N N . SER A 1 147 ? -9.269 -15.988 -5.305 1.000 8.242 147 SER AAA N 1
ATOM 1130 C CA . SER A 1 147 ? -8.322 -16.404 -6.372 1.000 6.657 147 SER AAA CA 1
ATOM 1131 C C . SER A 1 147 ? -9.093 -16.835 -7.632 1.000 7.036 147 SER AAA C 1
ATOM 1132 O O . SER A 1 147 ? -10.108 -17.478 -7.523 1.000 7.582 147 SER AAA O 1
ATOM 1135 N N . GLN A 1 148 ? -8.509 -16.588 -8.812 1.000 9.314 148 GLN AAA N 1
ATOM 1136 C CA . GLN A 1 148 ? -9.105 -17.045 -10.077 1.000 6.634 148 GLN AAA CA 1
ATOM 1137 C C . GLN A 1 148 ? -8.804 -18.525 -10.167 1.000 7.571 148 GLN AAA C 1
ATOM 1138 O O . GLN A 1 148 ? -7.634 -18.907 -10.205 1.000 10.995 148 GLN AAA O 1
ATOM 1144 N N . THR A 1 149 ? -9.805 -19.353 -10.260 1.000 5.811 149 THR AAA N 1
ATOM 1145 C CA . THR A 1 149 ? -9.634 -20.827 -10.305 1.000 7.562 149 THR AAA CA 1
ATOM 1146 C C . THR A 1 149 ? -10.057 -21.415 -11.651 1.000 8.218 149 THR AAA C 1
ATOM 1147 O O . THR A 1 149 ? -9.734 -22.599 -11.917 1.000 9.533 149 THR AAA O 1
ATOM 1151 N N . ALA A 1 150 ? -10.741 -20.663 -12.472 1.000 9.022 150 ALA AAA N 1
ATOM 1152 C CA . ALA A 1 150 ? -11.022 -21.154 -13.853 1.000 7.675 150 ALA AAA CA 1
ATOM 1153 C C . ALA A 1 150 ? -11.008 -19.983 -14.815 1.000 9.931 150 ALA AAA C 1
ATOM 1154 O O . ALA A 1 150 ? -11.373 -18.858 -14.437 1.000 8.777 150 ALA AAA O 1
ATOM 1156 N N . THR A 1 151 ? -10.719 -20.268 -16.076 1.000 11.416 151 THR AAA N 1
ATOM 1157 C CA . THR A 1 151 ? -10.646 -19.235 -17.120 1.000 11.638 151 THR AAA CA 1
ATOM 1158 C C . THR A 1 151 ? -11.413 -19.706 -18.376 1.000 10.538 151 THR AAA C 1
ATOM 1159 O O . THR A 1 151 ? -11.165 -20.819 -18.870 1.000 14.095 151 THR AAA O 1
ATOM 1163 N N . GLY A 1 152 ? -12.304 -18.880 -18.862 1.000 10.658 152 GLY AAA N 1
ATOM 1164 C CA . GLY A 1 152 ? -13.034 -19.116 -20.114 1.000 14.272 152 GLY AAA CA 1
ATOM 1165 C C . GLY A 1 152 ? -13.928 -20.335 -20.073 1.000 12.988 152 GLY AAA C 1
ATOM 1166 O O . GLY A 1 152 ? -13.978 -21.080 -21.030 1.000 18.066 152 GLY AAA O 1
ATOM 1167 N N . VAL A 1 153 ? -14.642 -20.524 -18.986 1.000 10.815 153 VAL AAA N 1
ATOM 1168 C CA . VAL A 1 153 ? -15.569 -21.661 -18.846 1.000 12.553 153 VAL AAA CA 1
ATOM 1169 C C . VAL A 1 153 ? -16.948 -21.243 -19.319 1.000 10.394 153 VAL AAA C 1
ATOM 1170 O O . VAL A 1 153 ? -17.363 -20.053 -19.159 1.000 12.905 153 VAL AAA O 1
ATOM 1174 N N . THR A 1 154 ? -17.664 -22.227 -19.811 0.990 12.080 154 THR AAA N 1
ATOM 1175 C CA . THR A 1 154 ? -19.022 -22.040 -20.343 0.990 12.323 154 THR AAA CA 1
ATOM 1176 C C . THR A 1 154 ? -20.037 -22.477 -19.287 0.990 11.015 154 THR AAA C 1
ATOM 1177 O O . THR A 1 154 ? -20.046 -23.632 -18.872 0.990 13.251 154 THR AAA O 1
ATOM 1181 N N . VAL A 1 155 ? -20.839 -21.534 -18.839 1.000 8.939 155 VAL AAA N 1
ATOM 1182 C CA . VAL A 1 155 ? -21.929 -21.777 -17.838 1.000 10.175 155 VAL AAA CA 1
ATOM 1183 C C . VAL A 1 155 ? -23.158 -20.965 -18.200 1.000 9.412 155 VAL AAA C 1
ATOM 1184 O O . VAL A 1 155 ? -23.007 -19.777 -18.485 1.000 8.727 155 VAL AAA O 1
ATOM 1188 N N . ALA A 1 156 ? -24.314 -21.595 -18.210 1.000 10.659 156 ALA AAA N 1
ATOM 1189 C CA . ALA A 1 156 ? -25.603 -20.906 -18.409 1.000 12.338 156 ALA AAA CA 1
ATOM 1190 C C . ALA A 1 156 ? -25.554 -20.081 -19.704 1.000 11.563 156 ALA AAA C 1
ATOM 1191 O O . ALA A 1 156 ? -26.110 -18.981 -19.754 1.000 12.745 156 ALA AAA O 1
ATOM 1193 N N . GLY A 1 157 ? -24.899 -20.597 -20.734 1.000 11.568 157 GLY AAA N 1
ATOM 1194 C CA . GLY A 1 157 ? -24.902 -20.001 -22.072 1.000 16.098 157 GLY AAA CA 1
ATOM 1195 C C . GLY A 1 157 ? -23.939 -18.830 -22.240 1.000 13.220 157 GLY AAA C 1
ATOM 1196 O O . GLY A 1 157 ? -24.087 -18.101 -23.244 1.000 17.654 157 GLY AAA O 1
ATOM 1197 N N . HIS A 1 158 ? -23.019 -18.591 -21.312 1.000 9.117 158 HIS AAA N 1
ATOM 1198 C CA . HIS A 1 158 ? -22.057 -17.488 -21.423 1.000 9.291 158 HIS AAA CA 1
ATOM 1199 C C . HIS A 1 158 ? -20.695 -18.004 -21.026 1.000 7.997 158 HIS AAA C 1
ATOM 1200 O O . HIS A 1 158 ? -20.568 -19.095 -20.452 1.000 10.156 158 HIS AAA O 1
ATOM 1207 N N . THR A 1 159 ? -19.706 -17.184 -21.290 1.000 8.076 159 THR AAA N 1
ATOM 1208 C CA A THR A 1 159 ? -18.306 -17.472 -20.971 0.680 8.359 159 THR AAA CA 1
ATOM 1209 C CA B THR A 1 159 ? -18.284 -17.469 -20.978 0.320 7.748 159 THR AAA CA 1
ATOM 1210 C C . THR A 1 159 ? -17.848 -16.612 -19.793 0.850 8.236 159 THR AAA C 1
ATOM 1211 O O . THR A 1 159 ? -18.119 -15.418 -19.794 1.000 8.440 159 THR AAA O 1
ATOM 1218 N N . TRP A 1 160 ? -17.140 -17.236 -18.866 1.000 8.134 160 TRP AAA N 1
ATOM 1219 C CA . TRP A 1 160 ? -16.786 -16.574 -17.590 1.000 7.767 160 TRP AAA CA 1
ATOM 1220 C C . TRP A 1 160 ? -15.362 -16.936 -17.161 1.000 8.931 160 TRP AAA C 1
ATOM 1221 O O . TRP A 1 160 ? -14.852 -18.011 -17.518 1.000 9.564 160 TRP AAA O 1
ATOM 1232 N N . ASN A 1 161 ? -14.744 -16.060 -16.386 0.990 7.550 161 ASN AAA N 1
ATOM 1233 C CA . ASN A 1 161 ? -13.683 -16.476 -15.465 0.990 6.558 161 ASN AAA CA 1
ATOM 1234 C C . ASN A 1 161 ? -14.311 -16.697 -14.099 0.990 5.929 161 ASN AAA C 1
ATOM 1235 O O . ASN A 1 161 ? -15.256 -15.960 -13.736 0.990 7.663 161 ASN AAA O 1
ATOM 1240 N N . VAL A 1 162 ? -13.785 -17.629 -13.335 1.000 6.596 162 VAL AAA N 1
ATOM 1241 C CA . VAL A 1 162 ? -14.371 -17.949 -12.012 1.000 7.038 162 VAL AAA CA 1
ATOM 1242 C C . VAL A 1 162 ? -13.348 -17.652 -10.927 1.000 6.466 162 VAL AAA C 1
ATOM 1243 O O . VAL A 1 162 ? -12.199 -18.053 -11.062 1.000 8.300 162 VAL AAA O 1
ATOM 1247 N N . TRP A 1 163 ? -13.782 -16.947 -9.873 1.000 6.209 163 TRP AAA N 1
ATOM 1248 C CA . TRP A 1 163 ? -12.937 -16.601 -8.717 1.000 6.216 163 TRP AAA CA 1
ATOM 1249 C C . TRP A 1 163 ? -13.650 -17.194 -7.496 1.000 6.116 163 TRP AAA C 1
ATOM 1250 O O . TRP A 1 163 ? -14.861 -17.106 -7.384 1.000 6.717 163 TRP AAA O 1
ATOM 1261 N N . GLN A 1 164 ? -12.875 -17.800 -6.642 1.000 5.659 164 GLN AAA N 1
ATOM 1262 C CA . GLN A 1 164 ? -13.412 -18.419 -5.417 1.000 5.473 164 GLN AAA CA 1
ATOM 1263 C C . GLN A 1 164 ? -12.585 -17.933 -4.220 1.000 6.231 164 GLN AAA C 1
ATOM 1264 O O . GLN A 1 164 ? -11.355 -17.748 -4.333 1.000 7.264 164 GLN AAA O 1
ATOM 1270 N N . GLY A 1 165 ? -13.289 -17.682 -3.098 1.000 7.014 165 GLY AAA N 1
ATOM 1271 C CA . GLY A 1 165 ? -12.615 -17.191 -1.890 1.000 6.805 165 GLY AAA CA 1
ATOM 1272 C C . GLY A 1 165 ? -13.404 -17.590 -0.661 1.000 6.410 165 GLY AAA C 1
ATOM 1273 O O . GLY A 1 165 ? -14.544 -18.110 -0.754 1.000 5.789 165 GLY AAA O 1
ATOM 1274 N N . GLN A 1 166 ? -12.782 -17.390 0.483 1.000 6.875 166 GLN AAA N 1
ATOM 1275 C CA . GLN A 1 166 ? -13.353 -17.716 1.792 1.000 6.564 166 GLN AAA CA 1
ATOM 1276 C C . GLN A 1 166 ? -13.440 -16.455 2.635 1.000 6.881 166 GLN AAA C 1
ATOM 1277 O O . GLN A 1 166 ? -12.439 -15.755 2.830 1.000 7.891 166 GLN AAA O 1
ATOM 1283 N N . GLN A 1 167 ? -14.649 -16.114 3.009 1.000 6.910 167 GLN AAA N 1
ATOM 1284 C CA A GLN A 1 167 ? -14.844 -15.007 3.940 0.680 7.411 167 GLN AAA CA 1
ATOM 1285 C CA B GLN A 1 167 ? -14.908 -15.000 3.928 0.320 7.796 167 GLN AAA CA 1
ATOM 1286 C C . GLN A 1 167 ? -14.977 -15.556 5.367 1.000 8.058 167 GLN AAA C 1
ATOM 1287 O O . GLN A 1 167 ? -14.882 -16.780 5.586 1.000 6.294 167 GLN AAA O 1
ATOM 1298 N N . THR A 1 168 ? -15.192 -14.679 6.322 1.000 9.302 168 THR AAA N 1
ATOM 1299 C CA . THR A 1 168 ? -15.101 -15.108 7.766 1.000 10.222 168 THR AAA CA 1
ATOM 1300 C C . THR A 1 168 ? -16.174 -16.136 8.144 1.000 8.829 168 THR AAA C 1
ATOM 1301 O O . THR A 1 168 ? -15.862 -17.074 8.912 1.000 11.124 168 THR AAA O 1
ATOM 1305 N N . SER A 1 169 ? -17.374 -16.087 7.546 1.000 8.590 169 SER AAA N 1
ATOM 1306 C CA . SER A 1 169 ? -18.433 -17.054 7.904 1.000 7.850 169 SER AAA CA 1
ATOM 1307 C C . SER A 1 169 ? -19.196 -17.497 6.655 1.000 6.330 169 SER AAA C 1
ATOM 1308 O O . SER A 1 169 ? -20.276 -18.072 6.772 1.000 8.423 169 SER AAA O 1
ATOM 1311 N N . TRP A 1 170 ? -18.620 -17.287 5.455 1.000 5.544 170 TRP AAA N 1
ATOM 1312 C CA . TRP A 1 170 ? -19.318 -17.747 4.225 1.000 5.441 170 TRP AAA CA 1
ATOM 1313 C C . TRP A 1 170 ? -18.291 -17.893 3.111 1.000 7.006 170 TRP AAA C 1
ATOM 1314 O O . TRP A 1 170 ? -17.187 -17.360 3.228 1.000 6.580 170 TRP AAA O 1
ATOM 1325 N N . LYS A 1 171 ? -18.678 -18.615 2.088 1.000 6.610 171 LYS AAA N 1
ATOM 1326 C CA . LYS A 1 171 ? -17.829 -18.808 0.879 1.000 7.064 171 LYS AAA CA 1
ATOM 1327 C C . LYS A 1 171 ? -18.318 -17.824 -0.181 1.000 7.370 171 LYS AAA C 1
ATOM 1328 O O . LYS A 1 171 ? -19.494 -17.470 -0.235 1.000 6.593 171 LYS AAA O 1
ATOM 1334 N N . ILE A 1 172 ? -17.396 -17.410 -1.022 0.990 6.291 172 ILE AAA N 1
ATOM 1335 C CA A ILE A 1 172 ? -17.717 -16.499 -2.141 0.570 6.174 172 ILE AAA CA 1
ATOM 1336 C CA B ILE A 1 172 ? -17.677 -16.466 -2.133 0.430 6.109 172 ILE AAA CA 1
ATOM 1337 C C . ILE A 1 172 ? -17.235 -17.134 -3.444 0.950 6.528 172 ILE AAA C 1
ATOM 1338 O O . ILE A 1 172 ? -16.155 -17.773 -3.507 1.000 6.580 172 ILE AAA O 1
ATOM 1347 N N . ILE A 1 173 ? -18.085 -17.015 -4.442 1.000 6.482 173 ILE AAA N 1
ATOM 1348 C CA . ILE A 1 173 ? -17.748 -17.448 -5.816 1.000 5.322 173 ILE AAA CA 1
ATOM 1349 C C . ILE A 1 173 ? -18.211 -16.326 -6.724 1.000 4.847 173 ILE AAA C 1
ATOM 1350 O O . ILE A 1 173 ? -19.354 -15.863 -6.557 1.000 4.766 173 ILE AAA O 1
ATOM 1355 N N . SER A 1 174 ? -17.351 -15.847 -7.610 1.000 5.215 174 SER AAA N 1
ATOM 1356 C CA . SER A 1 174 ? -17.657 -14.749 -8.537 1.000 5.053 174 SER AAA CA 1
ATOM 1357 C C . SER A 1 174 ? -17.478 -15.267 -9.962 1.000 6.182 174 SER AAA C 1
ATOM 1358 O O . SER A 1 174 ? -16.405 -15.779 -10.285 1.000 7.090 174 SER AAA O 1
ATOM 1361 N N . TYR A 1 175 ? -18.502 -15.049 -10.754 1.000 6.414 175 TYR AAA N 1
ATOM 1362 C CA . TYR A 1 175 ? -18.547 -15.344 -12.198 1.000 5.936 175 TYR AAA CA 1
ATOM 1363 C C . TYR A 1 175 ? -18.314 -14.025 -12.902 1.000 6.677 175 TYR AAA C 1
ATOM 1364 O O . TYR A 1 175 ? -19.159 -13.147 -12.807 1.000 6.309 175 TYR AAA O 1
ATOM 1373 N N . VAL A 1 176 ? -17.186 -13.917 -13.612 1.000 5.619 176 VAL AAA N 1
ATOM 1374 C CA . VAL A 1 176 ? -16.793 -12.678 -14.316 1.000 5.308 176 VAL AAA CA 1
ATOM 1375 C C . VAL A 1 176 ? -17.031 -12.894 -15.817 1.000 6.243 176 VAL AAA C 1
ATOM 1376 O O . VAL A 1 176 ? -16.362 -13.692 -16.430 1.000 6.332 176 VAL AAA O 1
ATOM 1380 N N . LEU A 1 177 ? -18.040 -12.202 -16.321 1.000 5.503 177 LEU AAA N 1
ATOM 1381 C CA . LEU A 1 177 ? -18.422 -12.323 -17.725 1.000 6.141 177 LEU AAA CA 1
ATOM 1382 C C . LEU A 1 177 ? -17.235 -11.894 -18.584 1.000 6.186 177 LEU AAA C 1
ATOM 1383 O O . LEU A 1 177 ? -16.718 -10.795 -18.357 1.000 6.580 177 LEU AAA O 1
ATOM 1388 N N . THR A 1 178 ? -16.831 -12.701 -19.582 1.000 8.367 178 THR AAA N 1
ATOM 1389 C CA A THR A 1 178 ? -15.622 -12.370 -20.373 0.490 9.341 178 THR AAA CA 1
ATOM 1390 C CA B THR A 1 178 ? -15.612 -12.426 -20.378 0.510 9.220 178 THR AAA CA 1
ATOM 1391 C C . THR A 1 178 ? -15.969 -12.659 -21.828 0.880 9.300 178 THR AAA C 1
ATOM 1392 O O . THR A 1 178 ? -16.219 -13.795 -22.206 0.950 10.903 178 THR AAA O 1
ATOM 1399 N N . PRO A 1 179 ? -16.011 -11.623 -22.666 1.000 12.269 179 PRO AAA N 1
ATOM 1400 C CA . PRO A 1 179 ? -15.821 -10.217 -22.297 1.000 9.157 179 PRO AAA CA 1
ATOM 1401 C C . PRO A 1 179 ? -17.027 -9.658 -21.522 1.000 7.434 179 PRO AAA C 1
ATOM 1402 O O . PRO A 1 179 ? -18.147 -10.133 -21.650 1.000 7.795 179 PRO AAA O 1
ATOM 1406 N N . GLY A 1 180 ? -16.819 -8.524 -20.881 1.000 6.133 180 GLY AAA N 1
ATOM 1407 C CA . GLY A 1 180 ? -17.870 -7.815 -20.147 1.000 6.874 180 GLY AAA CA 1
ATOM 1408 C C . GLY A 1 180 ? -18.904 -7.166 -21.054 1.000 7.517 180 GLY AAA C 1
ATOM 1409 O O . GLY A 1 180 ? -18.638 -7.041 -22.288 1.000 7.117 180 GLY AAA O 1
ATOM 1410 N N . ALA A 1 181 ? -20.027 -6.813 -20.464 1.000 6.161 181 ALA AAA N 1
ATOM 1411 C CA . ALA A 1 181 ? -21.129 -6.253 -21.230 1.000 6.537 181 ALA AAA CA 1
ATOM 1412 C C . ALA A 1 181 ? -21.961 -5.388 -20.325 1.000 6.692 181 ALA AAA C 1
ATOM 1413 O O . ALA A 1 181 ? -21.721 -5.352 -19.111 1.000 6.578 181 ALA AAA O 1
ATOM 1415 N N A THR A 1 182 ? -22.925 -4.686 -20.894 0.620 6.029 182 THR AAA N 1
ATOM 1416 N N C THR A 1 182 ? -22.890 -4.644 -20.950 0.380 5.853 182 THR AAA N 1
ATOM 1417 C CA A THR A 1 182 ? -23.763 -3.798 -20.074 0.620 6.248 182 THR AAA CA 1
ATOM 1418 C CA B THR A 1 182 ? -23.932 -2.903 -19.571 0.000 6.877 182 THR AAA CA 1
ATOM 1419 C CA C THR A 1 182 ? -23.819 -3.674 -20.305 0.380 6.363 182 THR AAA CA 1
ATOM 1420 C C A THR A 1 182 ? -25.132 -4.381 -19.765 0.620 4.739 182 THR AAA C 1
ATOM 1421 C C C THR A 1 182 ? -25.135 -4.327 -19.854 0.380 5.082 182 THR AAA C 1
ATOM 1422 O O A THR A 1 182 ? -25.884 -3.768 -19.008 0.620 5.912 182 THR AAA O 1
ATOM 1423 O O C THR A 1 182 ? -25.900 -3.654 -19.142 0.380 5.959 182 THR AAA O 1
ATOM 1433 N N . SER A 1 183 ? -25.445 -5.558 -20.268 1.000 5.973 183 SER AAA N 1
ATOM 1434 C CA A SER A 1 183 ? -26.718 -6.181 -19.957 0.760 6.918 183 SER AAA CA 1
ATOM 1435 C CA B SER A 1 183 ? -26.770 -6.168 -20.087 0.240 7.542 183 SER AAA CA 1
ATOM 1436 C C . SER A 1 183 ? -26.593 -7.685 -20.058 0.860 6.922 183 SER AAA C 1
ATOM 1437 O O . SER A 1 183 ? -25.628 -8.173 -20.651 0.880 9.607 183 SER AAA O 1
ATOM 1442 N N . ILE A 1 184 ? -27.553 -8.364 -19.478 1.000 6.866 184 ILE AAA N 1
ATOM 1443 C CA . ILE A 1 184 ? -27.694 -9.831 -19.590 1.000 8.558 184 ILE AAA CA 1
ATOM 1444 C C . ILE A 1 184 ? -29.189 -10.148 -19.566 1.000 8.721 184 ILE AAA C 1
ATOM 1445 O O . ILE A 1 184 ? -29.935 -9.432 -18.898 1.000 7.340 184 ILE AAA O 1
ATOM 1450 N N . SER A 1 185 ? -29.601 -11.117 -20.369 1.000 8.513 185 SER AAA N 1
ATOM 1451 C CA A SER A 1 185 ? -31.030 -11.450 -20.601 0.470 9.887 185 SER AAA CA 1
ATOM 1452 C CA B SER A 1 185 ? -31.032 -11.460 -20.580 0.530 10.082 185 SER AAA CA 1
ATOM 1453 C C . SER A 1 185 ? -31.259 -12.918 -20.239 1.000 8.016 185 SER AAA C 1
ATOM 1454 O O . SER A 1 185 ? -30.571 -13.752 -20.772 1.000 8.947 185 SER AAA O 1
ATOM 1459 N N . ASN A 1 186 ? -32.254 -13.173 -19.408 0.970 8.082 186 ASN AAA N 1
ATOM 1460 C CA . ASN A 1 186 ? -32.759 -14.548 -19.140 0.970 10.144 186 ASN AAA CA 1
ATOM 1461 C C . ASN A 1 186 ? -31.611 -15.431 -18.652 0.970 9.374 186 ASN AAA C 1
ATOM 1462 O O . ASN A 1 186 ? -31.473 -16.593 -19.124 0.970 10.329 186 ASN AAA O 1
ATOM 1467 N N . LEU A 1 187 ? -30.770 -14.896 -17.774 1.000 7.523 187 LEU AAA N 1
ATOM 1468 C CA . LEU A 1 187 ? -29.670 -15.685 -17.199 1.000 6.950 187 LEU AAA CA 1
ATOM 1469 C C . LEU A 1 187 ? -30.276 -16.770 -16.313 1.000 7.074 187 LEU AAA C 1
ATOM 1470 O O . LEU A 1 187 ? -31.084 -16.446 -15.437 1.000 7.812 187 LEU AAA O 1
ATOM 1475 N N . ASP A 1 188 ? -29.882 -18.020 -16.557 1.000 7.740 188 ASP AAA N 1
ATOM 1476 C CA . ASP A 1 188 ? -30.377 -19.206 -15.827 1.000 8.673 188 ASP AAA CA 1
ATOM 1477 C C . ASP A 1 188 ? -29.557 -19.353 -14.526 1.000 8.865 188 ASP AAA C 1
ATOM 1478 O O . ASP A 1 188 ? -28.470 -19.913 -14.519 1.000 8.135 188 ASP AAA O 1
ATOM 1483 N N . LEU A 1 189 ? -30.053 -18.796 -13.444 1.000 8.462 189 LEU AAA N 1
ATOM 1484 C CA . LEU A 1 189 ? -29.378 -18.900 -12.111 1.000 8.377 189 LEU AAA CA 1
ATOM 1485 C C . LEU A 1 189 ? -29.409 -20.328 -11.612 1.000 8.246 189 LEU AAA C 1
ATOM 1486 O O . LEU A 1 189 ? -28.491 -20.671 -10.867 1.000 9.164 189 LEU AAA O 1
ATOM 1491 N N . LYS A 1 190 ? -30.376 -21.14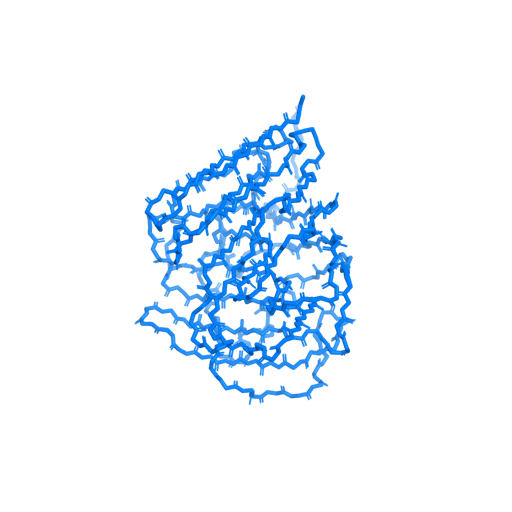1 -12.031 1.000 7.832 190 LYS AAA N 1
ATOM 1492 C CA . LYS A 1 190 ? -30.336 -22.549 -11.572 1.000 8.052 190 LYS AAA CA 1
ATOM 1493 C C . LYS A 1 190 ? -29.055 -23.209 -12.117 1.000 10.021 190 LYS AAA C 1
ATOM 1494 O O . LYS A 1 190 ? -28.378 -23.993 -11.391 1.000 11.056 190 LYS AAA O 1
ATOM 1500 N N . ALA A 1 191 ? -28.697 -22.875 -13.380 1.000 9.348 191 ALA AAA N 1
ATOM 1501 C CA . ALA A 1 191 ? -27.466 -23.404 -13.976 1.000 10.162 191 ALA AAA CA 1
ATOM 1502 C C . ALA A 1 191 ? -26.242 -22.851 -13.233 1.000 8.594 191 ALA AAA C 1
ATOM 1503 O O . ALA A 1 191 ? -25.222 -23.564 -13.065 1.000 10.779 191 ALA AAA O 1
ATOM 1505 N N . ILE A 1 192 ? -26.266 -21.576 -12.923 1.000 6.488 192 ILE AAA N 1
ATOM 1506 C CA . ILE A 1 192 ? -25.138 -20.980 -12.144 1.000 7.928 192 ILE AAA CA 1
ATOM 1507 C C . ILE A 1 192 ? -25.004 -21.754 -10.816 1.000 7.010 192 ILE AAA C 1
ATOM 1508 O O . ILE A 1 192 ? -23.894 -22.130 -10.403 1.000 9.070 192 ILE AAA O 1
ATOM 1513 N N . PHE A 1 193 ? -26.108 -22.009 -10.139 1.000 8.816 193 PHE AAA N 1
ATOM 1514 C CA . PHE A 1 193 ? -26.084 -22.701 -8.818 1.000 9.174 193 PHE AAA CA 1
ATOM 1515 C C . PHE A 1 193 ? -25.543 -24.112 -8.983 1.000 10.420 193 PHE AAA C 1
ATOM 1516 O O . PHE A 1 193 ? -24.723 -24.491 -8.185 1.000 8.516 193 PHE AAA O 1
ATOM 1524 N N . ALA A 1 194 ? -25.916 -24.807 -10.047 1.000 9.408 194 ALA AAA N 1
ATOM 1525 C CA . ALA A 1 194 ? -25.412 -26.152 -10.270 1.000 10.261 194 ALA AAA CA 1
ATOM 1526 C C . ALA A 1 194 ? -23.900 -26.112 -10.447 1.000 10.861 194 ALA AAA C 1
ATOM 1527 O O . ALA A 1 194 ? -23.197 -26.988 -9.924 1.000 12.544 194 ALA AAA O 1
ATOM 1529 N N . ASP A 1 195 ? -23.408 -25.168 -11.238 1.000 9.027 195 ASP AAA N 1
ATOM 1530 C CA . ASP A 1 195 ? -21.968 -25.045 -11.473 1.000 9.602 195 ASP AAA CA 1
ATOM 1531 C C . ASP A 1 195 ? -21.295 -24.725 -10.146 1.000 9.499 195 ASP AAA C 1
ATOM 1532 O O . ASP A 1 195 ? -20.228 -25.247 -9.860 1.000 10.628 195 ASP AAA O 1
ATOM 1537 N N . ALA A 1 196 ? -21.819 -23.749 -9.419 1.000 8.351 196 ALA AAA N 1
ATOM 1538 C CA . ALA A 1 196 ? -21.158 -23.347 -8.140 1.000 7.405 196 ALA AAA CA 1
ATOM 1539 C C . ALA A 1 196 ? -21.090 -24.549 -7.185 1.000 8.397 196 ALA AAA C 1
ATOM 1540 O O . ALA A 1 196 ? -20.089 -24.713 -6.455 1.000 11.024 196 ALA AAA O 1
ATOM 1542 N N . ALA A 1 197 ? -22.126 -25.357 -7.137 1.000 8.657 197 ALA AAA N 1
ATOM 1543 C CA . ALA A 1 197 ? -22.104 -26.600 -6.319 1.000 9.600 197 ALA AAA CA 1
ATOM 1544 C C . ALA A 1 197 ? -21.058 -27.589 -6.833 1.000 12.639 197 ALA AAA C 1
ATOM 1545 O O . ALA A 1 197 ? -20.268 -28.111 -6.031 1.000 10.772 197 ALA AAA O 1
ATOM 1547 N N . ALA A 1 198 ? -20.927 -27.733 -8.156 1.000 12.263 198 ALA AAA N 1
ATOM 1548 C CA . ALA A 1 198 ? -19.959 -28.671 -8.731 1.000 12.453 198 ALA AAA CA 1
ATOM 1549 C C . ALA A 1 198 ? -18.549 -28.215 -8.381 1.000 11.126 198 ALA AAA C 1
ATOM 1550 O O . ALA A 1 198 ? -17.633 -29.035 -8.267 1.000 14.516 198 ALA AAA O 1
ATOM 1552 N N . ARG A 1 199 ? -18.349 -26.904 -8.323 1.000 9.617 199 ARG AAA N 1
ATOM 1553 C CA . ARG A 1 199 ? -17.027 -26.340 -8.003 1.000 11.271 199 ARG AAA CA 1
ATOM 1554 C C . ARG A 1 199 ? -16.763 -26.320 -6.492 1.000 12.009 199 ARG AAA C 1
ATOM 1555 O O . ARG A 1 199 ? -15.662 -25.904 -6.088 1.000 13.903 199 ARG AAA O 1
ATOM 1563 N N . GLY A 1 200 ? -17.687 -26.827 -5.673 0.990 14.526 200 GLY AAA N 1
ATOM 1564 C CA . GLY A 1 200 ? -17.420 -26.928 -4.224 0.990 16.665 200 GLY AAA CA 1
ATOM 1565 C C . GLY A 1 200 ? -17.735 -25.650 -3.483 0.990 12.879 200 GLY AAA C 1
ATOM 1566 O O . GLY A 1 200 ? -17.427 -25.627 -2.293 0.990 15.235 200 GLY AAA O 1
ATOM 1567 N N . SER A 1 201 ? -18.385 -24.646 -4.095 1.000 11.318 201 SER AAA N 1
ATOM 1568 C CA . SER A 1 201 ? -18.645 -23.366 -3.374 1.000 9.628 201 SER AAA CA 1
ATOM 1569 C C . SER A 1 201 ? -20.046 -23.228 -2.782 1.000 9.451 201 SER AAA C 1
ATOM 1570 O O . SER A 1 201 ? -20.231 -22.236 -2.106 1.000 13.335 201 SER AAA O 1
ATOM 1573 N N . LEU A 1 202 ? -20.991 -24.102 -3.091 1.000 9.159 202 LEU AAA N 1
ATOM 1574 C CA . LEU A 1 202 ? -22.389 -23.927 -2.705 1.000 10.586 202 LEU AAA CA 1
ATOM 1575 C C . LEU A 1 202 ? -22.906 -25.257 -2.205 1.000 11.942 202 LEU AAA C 1
ATOM 1576 O O . LEU A 1 202 ? -22.771 -26.296 -2.905 1.000 11.572 202 LEU AAA O 1
ATOM 1581 N N . ASN A 1 203 ? -23.496 -25.221 -1.013 1.000 11.763 203 ASN AAA N 1
ATOM 1582 C CA . ASN A 1 203 ? -24.276 -26.345 -0.455 1.000 11.019 203 ASN AAA CA 1
ATOM 1583 C C . ASN A 1 203 ? -25.718 -26.197 -0.921 1.000 10.982 203 ASN AAA C 1
ATOM 1584 O O . ASN A 1 203 ? -26.382 -25.194 -0.540 1.000 9.811 203 ASN AAA O 1
ATOM 1589 N N . THR A 1 204 ? -26.221 -27.139 -1.721 1.000 11.225 204 THR AAA N 1
ATOM 1590 C CA . THR A 1 204 ? -27.549 -26.969 -2.327 1.000 11.054 204 THR AAA CA 1
ATOM 1591 C C . THR A 1 204 ? -28.671 -27.174 -1.303 1.000 10.427 204 THR AAA C 1
ATOM 1592 O O . THR A 1 204 ? -29.804 -27.008 -1.679 1.000 9.465 204 THR AAA O 1
ATOM 1596 N N . SER A 1 205 ? -28.385 -27.631 -0.074 0.980 10.693 205 SER AAA N 1
ATOM 1597 C CA A SER A 1 205 ? -29.396 -27.633 1.017 0.540 11.363 205 SER AAA CA 1
ATOM 1598 C CA B SER A 1 205 ? -29.408 -27.625 1.005 0.460 11.602 205 SER AAA CA 1
ATOM 1599 C C . SER A 1 205 ? -29.595 -26.220 1.601 1.000 10.178 205 SER AAA C 1
ATOM 1600 O O . SER A 1 205 ? -30.531 -26.037 2.367 0.990 12.218 205 SER AAA O 1
ATOM 1605 N N . ASP A 1 206 ? -28.738 -25.261 1.259 1.000 10.073 206 ASP AAA N 1
ATOM 1606 C CA . ASP A 1 206 ? -28.909 -23.876 1.734 1.000 9.124 206 ASP AAA CA 1
ATOM 1607 C C . ASP A 1 206 ? -30.193 -23.290 1.160 1.000 6.434 206 ASP AAA C 1
ATOM 1608 O O . ASP A 1 206 ? -30.708 -23.721 0.109 1.000 8.907 206 ASP AAA O 1
ATOM 1613 N N . TYR A 1 207 ? -30.695 -22.276 1.846 1.000 6.250 207 TYR AAA N 1
ATOM 1614 C CA . TYR A 1 207 ? -31.785 -21.443 1.342 1.000 5.798 207 TYR AAA CA 1
ATOM 1615 C C . TYR A 1 207 ? -31.158 -20.282 0.539 1.000 5.215 207 TYR AAA C 1
ATOM 1616 O O . TYR A 1 207 ? -30.320 -19.541 1.041 1.000 6.246 207 TYR AAA O 1
ATOM 1625 N N . LEU A 1 208 ? -31.765 -20.030 -0.581 1.000 5.789 208 LEU AAA N 1
ATOM 1626 C CA . LEU A 1 208 ? -31.527 -18.801 -1.327 1.000 4.465 208 LEU AAA CA 1
ATOM 1627 C C . LEU A 1 208 ? -32.348 -17.667 -0.686 1.000 4.388 208 LEU AAA C 1
ATOM 1628 O O . LEU A 1 208 ? -33.572 -17.754 -0.557 1.000 6.959 208 LEU AAA O 1
ATOM 1633 N N . LEU A 1 209 ? -31.664 -16.617 -0.250 1.000 4.784 209 LEU AAA N 1
ATOM 1634 C CA . LEU A 1 209 ? -32.288 -15.484 0.467 1.000 4.607 209 LEU AAA CA 1
ATOM 1635 C C . LEU A 1 209 ? -32.657 -14.347 -0.418 1.000 4.519 209 LEU AAA C 1
ATOM 1636 O O . LEU A 1 209 ? -33.663 -13.724 -0.158 1.000 4.136 209 LEU AAA O 1
ATOM 1641 N N . ASP A 1 210 ? -31.826 -14.021 -1.374 1.000 4.352 210 ASP AAA N 1
ATOM 1642 C CA . ASP A 1 210 ? -32.126 -12.836 -2.206 1.000 4.300 210 ASP AAA CA 1
ATOM 1643 C C . ASP A 1 210 ? -31.293 -12.893 -3.465 1.000 3.919 210 ASP AAA C 1
ATOM 1644 O O . ASP A 1 210 ? -30.296 -13.637 -3.558 1.000 4.982 210 ASP AAA O 1
ATOM 1649 N N . VAL A 1 211 ? -31.681 -12.043 -4.392 1.000 3.946 211 VAL AAA N 1
ATOM 1650 C CA . VAL A 1 211 ? -30.924 -11.757 -5.641 1.000 3.971 211 VAL AAA CA 1
ATOM 1651 C C . VAL A 1 211 ? -30.826 -10.255 -5.745 1.000 3.852 211 VAL AAA C 1
ATOM 1652 O O . VAL A 1 211 ? -31.857 -9.591 -5.851 1.000 4.962 211 VAL AAA O 1
ATOM 1656 N N . GLU A 1 212 ? -29.622 -9.738 -5.640 1.000 4.046 212 GLU AAA N 1
ATOM 1657 C CA . GLU A 1 212 ? -29.358 -8.279 -5.681 1.000 3.718 212 GLU AAA CA 1
ATOM 1658 C C . GLU A 1 212 ? -28.512 -7.966 -6.914 1.000 3.252 212 GLU AAA C 1
ATOM 1659 O O . GLU A 1 212 ? -27.765 -8.818 -7.359 1.000 3.473 212 GLU AAA O 1
ATOM 1665 N N . ALA A 1 213 ? -28.589 -6.775 -7.432 1.000 3.283 213 ALA AAA N 1
ATOM 1666 C CA . ALA A 1 213 ? -27.729 -6.280 -8.533 1.000 4.442 213 ALA AAA CA 1
ATOM 1667 C C . ALA A 1 213 ? -27.414 -4.815 -8.320 1.000 3.480 213 ALA AAA C 1
ATOM 1668 O O . ALA A 1 213 ? -28.292 -3.999 -7.989 1.000 3.301 213 ALA AAA O 1
ATOM 1670 N N . GLY A 1 214 ? -26.170 -4.451 -8.522 1.000 4.078 214 GLY AAA N 1
ATOM 1671 C CA . GLY A 1 214 ? -25.777 -3.045 -8.448 1.000 4.172 214 GLY AAA CA 1
ATOM 1672 C C . GLY A 1 214 ? -24.301 -2.869 -8.673 1.000 3.911 214 GLY AAA C 1
ATOM 1673 O O . GLY A 1 214 ? -23.680 -3.609 -9.425 1.000 4.437 214 GLY AAA O 1
ATOM 1674 N N . PHE A 1 215 ? -23.707 -1.849 -8.035 1.000 3.982 215 PHE AAA N 1
ATOM 1675 C CA . PHE A 1 215 ? -22.345 -1.446 -8.387 1.000 3.804 215 PHE AAA CA 1
ATOM 1676 C C . PHE A 1 215 ? -21.527 -1.417 -7.102 1.000 3.822 215 PHE AAA C 1
ATOM 1677 O O . PHE A 1 215 ? -21.751 -0.556 -6.293 1.000 5.035 215 PHE AAA O 1
ATOM 1685 N N . GLU A 1 216 ? -20.503 -2.205 -7.004 1.000 4.486 216 GLU AAA N 1
ATOM 1686 C CA . GLU A 1 216 ? -19.458 -1.992 -5.992 1.000 4.678 216 GLU AAA CA 1
ATOM 1687 C C . GLU A 1 216 ? -18.541 -0.913 -6.556 1.000 4.873 216 GLU AAA C 1
ATOM 1688 O O . GLU A 1 216 ? -17.933 -1.102 -7.625 1.000 5.505 216 GLU AAA O 1
ATOM 1694 N N . ILE A 1 217 ? -18.437 0.188 -5.803 1.000 4.928 217 ILE AAA N 1
ATOM 1695 C CA . ILE A 1 217 ? -17.672 1.343 -6.308 1.000 4.732 217 ILE AAA CA 1
ATOM 1696 C C . ILE A 1 217 ? -16.477 1.575 -5.373 1.000 5.104 217 ILE AAA C 1
ATOM 1697 O O . ILE A 1 217 ? -16.680 1.732 -4.139 1.000 5.722 217 ILE AAA O 1
ATOM 1702 N N . TRP A 1 218 ? -15.302 1.682 -5.997 1.000 5.438 218 TRP AAA N 1
ATOM 1703 C CA . TRP A 1 218 ? -14.047 2.112 -5.316 1.000 6.719 218 TRP AAA CA 1
ATOM 1704 C C . TRP A 1 218 ? -13.697 3.573 -5.644 1.000 7.251 218 TRP AAA C 1
ATOM 1705 O O . TRP A 1 218 ? -13.245 4.302 -4.760 1.000 8.418 218 TRP AAA O 1
ATOM 1716 N N . GLN A 1 219 ? -13.850 3.958 -6.908 1.000 7.070 219 GLN AAA N 1
ATOM 1717 C CA . GLN A 1 219 ? -13.520 5.304 -7.396 1.000 6.895 219 GLN AAA CA 1
ATOM 1718 C C . GLN A 1 219 ? -14.607 5.788 -8.342 1.000 5.983 219 GLN AAA C 1
ATOM 1719 O O . GLN A 1 219 ? -15.060 5.005 -9.179 1.000 6.521 219 GLN AAA O 1
ATOM 1725 N N . GLY A 1 220 ? -15.053 7.033 -8.160 1.000 6.527 220 GLY AAA N 1
ATOM 1726 C CA . GLY A 1 220 ? -16.064 7.630 -9.043 1.000 7.936 220 GLY AAA CA 1
ATOM 1727 C C . GLY A 1 220 ? -17.458 7.176 -8.674 1.000 7.906 220 GLY AAA C 1
ATOM 1728 O O . GLY A 1 220 ? -17.893 7.360 -7.522 1.000 6.476 220 GLY AAA O 1
ATOM 1729 N N . GLY A 1 221 ? -18.202 6.743 -9.677 1.000 7.407 221 GLY AAA N 1
ATOM 1730 C CA . GLY A 1 221 ? -19.518 6.163 -9.519 1.000 6.713 221 GLY AAA CA 1
ATOM 1731 C C . GLY A 1 221 ? -20.658 6.946 -10.140 1.000 5.940 221 GLY AAA C 1
ATOM 1732 O O . GLY A 1 221 ? -21.701 6.367 -10.382 1.000 6.349 221 GLY AAA O 1
ATOM 1733 N N A GLN A 1 222 ? -20.497 8.260 -10.388 0.720 5.386 222 GLN AAA N 1
ATOM 1734 N N B GLN A 1 222 ? -20.497 8.247 -10.399 0.280 5.931 222 GLN AAA N 1
ATOM 1735 C CA A GLN A 1 222 ? -21.613 9.064 -10.874 0.720 6.493 222 GLN AAA CA 1
ATOM 1736 C CA B GLN A 1 222 ? -21.648 9.057 -10.838 0.280 6.595 222 GLN AAA CA 1
ATOM 1737 C C A GLN A 1 222 ? -22.043 8.580 -12.276 0.720 5.789 222 GLN AAA C 1
ATOM 1738 C C B GLN A 1 222 ? -22.047 8.674 -12.274 0.280 5.926 222 GLN AAA C 1
ATOM 1739 O O A GLN A 1 222 ? -21.194 8.387 -13.145 0.720 7.492 222 GLN AAA O 1
ATOM 1740 O O B GLN A 1 222 ? -21.167 8.671 -13.161 0.280 7.304 222 GLN AAA O 1
ATOM 1751 N N . GLY A 1 223 ? -23.332 8.379 -12.479 1.000 5.559 223 GLY AAA N 1
ATOM 1752 C CA . GLY A 1 223 ? -23.903 8.064 -13.796 1.000 7.330 223 GLY AAA CA 1
ATOM 1753 C C . GLY A 1 223 ? -24.064 6.574 -14.026 1.000 5.774 223 GLY AAA C 1
ATOM 1754 O O . GLY A 1 223 ? -24.749 6.218 -15.020 1.000 7.193 223 GLY AAA O 1
ATOM 1755 N N . LEU A 1 224 ? -23.629 5.745 -13.069 1.000 6.369 224 LEU AAA N 1
ATOM 1756 C CA . LEU A 1 224 ? -23.954 4.331 -13.125 1.000 5.786 224 LEU AAA CA 1
ATOM 1757 C C . LEU A 1 224 ? -25.452 4.176 -12.875 1.000 5.951 224 LEU AAA C 1
ATOM 1758 O O . LEU A 1 224 ? -25.986 4.869 -12.012 1.000 7.315 224 LEU AAA O 1
ATOM 1763 N N . GLY A 1 225 ? -26.076 3.209 -13.542 1.000 5.001 225 GLY AAA N 1
ATOM 1764 C CA . GLY A 1 225 ? -27.507 3.037 -13.322 1.000 5.823 225 GLY AAA CA 1
ATOM 1765 C C . GLY A 1 225 ? -28.055 1.737 -13.784 1.000 4.903 225 GLY AAA C 1
ATOM 1766 O O . GLY A 1 225 ? -27.382 0.938 -14.480 1.000 5.680 225 GLY AAA O 1
ATOM 1767 N N . SER A 1 226 ? -29.297 1.501 -13.405 1.000 5.134 226 SER AAA N 1
ATOM 1768 C CA . SER A 1 226 ? -30.067 0.299 -13.716 1.000 5.763 226 SER AAA CA 1
ATOM 1769 C C . SER A 1 226 ? -31.279 0.694 -14.550 1.000 5.631 226 SER AAA C 1
ATOM 1770 O O . SER A 1 226 ? -32.070 1.527 -14.080 1.000 5.450 226 SER AAA O 1
ATOM 1773 N N . ASN A 1 227 ? -31.369 0.167 -15.769 1.000 6.847 227 ASN AAA N 1
ATOM 1774 C CA . ASN A 1 227 ? -32.524 0.516 -16.604 1.000 5.852 227 ASN AAA CA 1
ATOM 1775 C C . ASN A 1 227 ? -33.704 -0.392 -16.367 1.000 6.015 227 ASN AAA C 1
ATOM 1776 O O . ASN A 1 227 ? -34.863 0.051 -16.495 1.000 8.359 227 ASN AAA O 1
ATOM 1781 N N . SER A 1 228 ? -33.441 -1.662 -16.116 1.000 6.013 228 SER AAA N 1
ATOM 1782 C CA . SER A 1 228 ? -34.506 -2.639 -15.923 1.000 6.846 228 SER AAA CA 1
ATOM 1783 C C . SER A 1 228 ? -33.864 -3.824 -15.200 1.000 6.594 228 SER AAA C 1
ATOM 1784 O O . SER A 1 228 ? -32.699 -4.135 -15.439 1.000 6.101 228 SER AAA O 1
ATOM 1787 N N . PHE A 1 229 ? -34.671 -4.503 -14.431 1.000 7.234 229 PHE AAA N 1
ATOM 1788 C CA . PHE A 1 229 ? -34.213 -5.605 -13.544 1.000 5.104 229 PHE AAA CA 1
ATOM 1789 C C . PHE A 1 229 ? -35.386 -6.512 -13.273 1.000 4.730 229 PHE AAA C 1
ATOM 1790 O O . PHE A 1 229 ? -36.453 -6.038 -12.880 1.000 7.300 229 PHE AAA O 1
ATOM 1798 N N . SER A 1 230 ? -35.175 -7.810 -13.429 1.000 4.290 230 SER AAA N 1
ATOM 1799 C CA . SER A 1 230 ? -36.210 -8.796 -13.117 1.000 5.018 230 SER AAA CA 1
ATOM 1800 C C . SER A 1 230 ? -35.541 -10.049 -12.571 1.000 5.808 230 SER AAA C 1
ATOM 1801 O O . SER A 1 230 ? -34.451 -10.463 -13.012 1.000 6.033 230 SER AAA O 1
ATOM 1804 N N . VAL A 1 231 ? -36.268 -10.654 -11.630 1.000 5.674 231 VAL AAA N 1
ATOM 1805 C CA . VAL A 1 231 ? -35.893 -11.929 -10.984 1.000 5.420 231 VAL AAA CA 1
ATOM 1806 C C . VAL A 1 231 ? -37.173 -12.763 -10.896 1.000 5.795 231 VAL AAA C 1
ATOM 1807 O O . VAL A 1 231 ? -38.178 -12.263 -10.400 1.000 6.991 231 VAL AAA O 1
ATOM 1811 N N . SER A 1 232 ? -37.087 -14.036 -11.279 1.000 6.293 232 SER AAA N 1
ATOM 1812 C CA . SER A 1 232 ? -38.202 -14.981 -11.180 1.000 6.695 232 SER AAA CA 1
ATOM 1813 C C . SER A 1 232 ? -37.638 -16.271 -10.618 1.000 7.789 232 SER AAA C 1
ATOM 1814 O O . SER A 1 232 ? -36.837 -16.936 -11.286 1.000 10.064 232 SER AAA O 1
ATOM 1817 N N . VAL A 1 233 ? -38.079 -16.649 -9.416 1.000 8.962 233 VAL AAA N 1
ATOM 1818 C CA . VAL A 1 233 ? -37.669 -17.926 -8.783 1.000 9.428 233 VAL AAA CA 1
ATOM 1819 C C . VAL A 1 233 ? -38.941 -18.694 -8.514 1.000 11.309 233 VAL AAA C 1
ATOM 1820 O O . VAL A 1 233 ? -39.836 -18.174 -7.805 1.000 13.603 233 VAL AAA O 1
ATOM 1824 N N A THR A 1 234 ? -39.027 -19.875 -9.120 0.660 14.423 234 THR AAA N 1
ATOM 1825 N N B THR A 1 234 ? -39.190 -19.800 -9.206 0.340 13.709 234 THR AAA N 1
ATOM 1826 C CA A THR A 1 234 ? -40.251 -20.712 -9.056 0.660 15.453 234 THR AAA CA 1
ATOM 1827 C CA B THR A 1 234 ? -40.532 -20.439 -9.111 0.340 14.000 234 THR AAA CA 1
ATOM 1828 C C A THR A 1 234 ? -39.977 -22.028 -8.367 0.660 17.322 234 THR AAA C 1
ATOM 1829 C C B T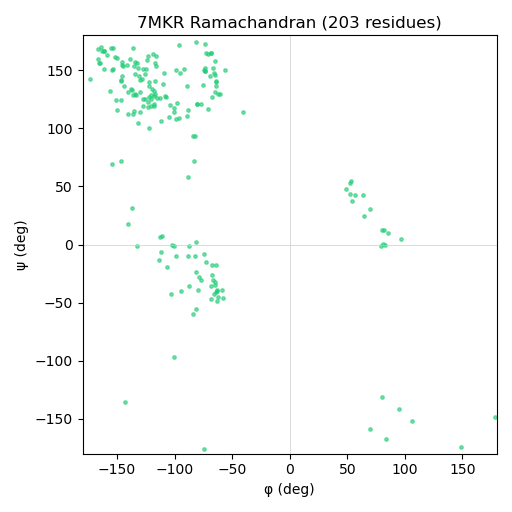HR A 1 234 ? -40.462 -21.764 -8.377 0.340 16.307 234 THR AAA C 1
ATOM 1830 O O A THR A 1 234 ? -38.865 -22.597 -8.526 0.660 17.642 234 THR AAA O 1
ATOM 1831 O O B THR A 1 234 ? -39.396 -22.406 -8.378 0.340 20.844 234 THR AAA O 1
ATOM 1838 N N A SER A 1 235 ? -41.125 -22.485 -7.848 0.660 25.295 235 SER AAA N 1
ATOM 1839 N N B SER A 1 235 ? -41.597 -22.141 -7.775 0.340 20.821 235 SER AAA N 1
ATOM 1840 C CA A SER A 1 235 ? -41.450 -23.587 -6.908 0.660 21.170 235 SER AAA CA 1
ATOM 1841 C CA B SER A 1 235 ? -41.805 -23.513 -7.246 0.340 20.598 235 SER AAA CA 1
ATOM 1842 C C A SER A 1 235 ? -42.945 -23.980 -7.037 0.660 27.147 235 SER AAA C 1
ATOM 1843 C C B SER A 1 235 ? -43.296 -23.852 -7.053 0.340 22.310 235 SER AAA C 1
ATOM 1844 O O A SER A 1 235 ? -43.775 -23.194 -7.697 0.660 44.678 235 SER AAA O 1
ATOM 1845 O O B SER A 1 235 ? -44.212 -23.103 -7.543 0.340 14.224 235 SER AAA O 1
ATOM 1850 N N A GLY A 1 236 ? -43.289 -25.137 -6.445 0.660 25.525 236 GLY AAA N 1
ATOM 1851 N N B GLY A 1 236 ? -43.500 -24.988 -6.381 0.340 22.932 236 GLY AAA N 1
ATOM 1852 C CA A GLY A 1 236 ? -44.677 -25.574 -6.244 0.660 25.082 236 GLY AAA CA 1
ATOM 1853 C CA B GLY A 1 236 ? -44.804 -25.598 -6.115 0.340 23.540 236 GLY AAA CA 1
ATOM 1854 C C A GLY A 1 236 ? -45.284 -26.023 -7.563 0.660 25.720 236 GLY AAA C 1
ATOM 1855 C C B GLY A 1 236 ? -45.286 -26.355 -7.339 0.340 23.883 236 GLY AAA C 1
ATOM 1856 O O A GLY A 1 236 ? -44.529 -26.085 -8.582 0.660 19.070 236 GLY AAA O 1
ATOM 1857 O O B GLY A 1 236 ? -44.453 -27.007 -8.015 0.340 33.364 236 GLY AAA O 1
ATOM 1858 N N . SER A 1 237 ? -46.591 -26.287 -7.590 0.810 18.072 237 SER AAA N 1
ATOM 1859 C CA . SER A 1 237 ? -47.304 -26.857 -8.778 0.810 20.921 237 SER AAA CA 1
ATOM 1860 C C . SER A 1 237 ? -48.438 -25.914 -9.196 0.810 18.014 237 SER AAA C 1
ATOM 1861 O O . SER A 1 237 ? -48.969 -25.196 -8.326 0.810 14.973 237 SER AAA O 1
ATOM 1864 N N . ALA A 1 238 ? -48.901 -25.989 -10.448 0.760 23.083 238 ALA AAA N 1
ATOM 1865 C CA . ALA A 1 238 ? -49.996 -25.128 -10.975 0.760 23.141 238 ALA AAA CA 1
ATOM 1866 C C . ALA A 1 238 ? -51.270 -25.453 -10.205 0.760 23.010 238 ALA AAA C 1
ATOM 1867 O O . ALA A 1 238 ? -51.496 -26.654 -9.975 0.760 24.994 238 ALA AAA O 1
ATOM 1869 N N . HIS A 1 239 ? -52.039 -24.424 -9.804 0.700 18.732 239 HIS AAA N 1
ATOM 1870 C CA . HIS A 1 239 ? -53.295 -24.512 -8.994 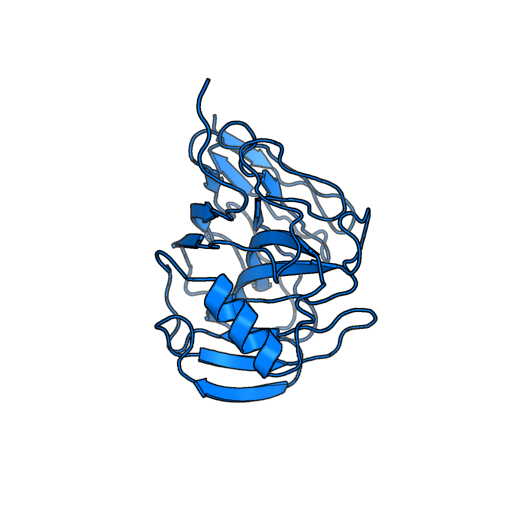0.700 22.041 239 HIS AAA CA 1
ATOM 1871 C C . HIS A 1 239 ? -54.072 -23.196 -9.099 0.700 28.800 239 HIS AAA C 1
ATOM 1872 O O . HIS A 1 239 ? -53.523 -22.205 -8.661 0.700 26.751 239 HIS AAA O 1
ATOM 1879 N N A HIS A 1 240 ? -55.304 -23.235 -9.632 0.540 45.830 240 HIS AAA N 1
ATOM 1880 N N B HIS A 1 240 ? -55.303 -23.204 -9.638 0.460 44.627 240 HIS AAA N 1
ATOM 1881 C CA A HIS A 1 240 ? -56.285 -22.106 -9.692 0.540 49.503 240 HIS AAA CA 1
ATOM 1882 C CA B HIS A 1 240 ? -56.205 -22.019 -9.817 0.460 49.953 240 HIS AAA CA 1
ATOM 1883 C C A HIS A 1 240 ? -57.531 -22.403 -8.837 0.540 63.429 240 HIS AAA C 1
ATOM 1884 C C B HIS A 1 240 ? -57.585 -22.279 -9.103 0.460 48.846 240 HIS AAA C 1
ATOM 1885 O O A HIS A 1 240 ? -57.947 -23.614 -8.726 0.540 90.031 240 HIS AAA O 1
ATOM 1886 O O B HIS A 1 240 ? -58.171 -23.428 -9.321 0.460 47.350 240 HIS AAA O 1
ATOM 1899 N N . HIS A 1 241 ? -58.099 -21.343 -8.243 0.700 45.088 241 HIS AAA N 1
ATOM 1900 C CA . HIS A 1 241 ? -59.480 -21.367 -7.660 0.700 30.695 241 HIS AAA CA 1
ATOM 1901 C C . HIS A 1 241 ? -60.320 -20.299 -8.376 0.700 40.769 241 HIS AAA C 1
ATOM 1902 O O . HIS A 1 241 ? -60.419 -19.145 -7.888 0.700 43.643 241 HIS AAA O 1
#

Sequence (240 aa):
TTVTDCCTPGPNQQNGVTSSVQGDEYRVQTNEWNSSAQQCCLTINTATGAWTTVSTANFSGGTGGAPATYPSIYKGCCHWGNCTTKNVGMPIQQIISQIGSAVVTSWSTTQVVSSSGAYDVAYDIWTNSTPTTTGQPNGTEIIMMIWLNSRGGVQPFGSQTATGVTVAGHTTWNVWQGQQQTSWKIIISYVLTTPGATTTSSISSNLDLKAIFADAAARGSLNTSSDYLLDVEAGFEIWQGGQQGLGSNSFSVSVTTSSGGSAHHHH